Protein AF-A0A950PQ46-F1 (afdb_monomer_lite)

pLDDT: mean 91.76, std 6.46, range [46.28, 98.38]

Structure (mmCIF, N/CA/C/O backbone):
data_AF-A0A950PQ46-F1
#
_entry.id   AF-A0A950PQ46-F1
#
loop_
_atom_site.group_PDB
_atom_site.id
_atom_site.type_symbol
_atom_site.label_atom_id
_atom_site.label_alt_id
_atom_site.label_comp_id
_atom_site.label_asym_id
_atom_site.label_entity_id
_atom_site.label_seq_id
_atom_site.pdbx_PDB_ins_code
_atom_site.Cartn_x
_atom_site.Cartn_y
_atom_site.Cartn_z
_atom_site.occupancy
_atom_site.B_iso_or_equiv
_atom_site.auth_seq_id
_atom_site.auth_comp_id
_atom_site.auth_asym_id
_atom_site.auth_atom_id
_atom_site.pdbx_PDB_model_num
ATOM 1 N N . LEU A 1 1 ? 12.730 -10.344 -23.343 1.00 85.50 1 LEU A N 1
ATOM 2 C CA . LEU A 1 1 ? 13.577 -9.189 -23.736 1.00 85.50 1 LEU A CA 1
ATOM 3 C C . LEU A 1 1 ? 14.832 -9.079 -22.869 1.00 85.50 1 LEU A C 1
ATOM 5 O O . LEU A 1 1 ? 15.918 -9.037 -23.428 1.00 85.50 1 LEU A O 1
ATOM 9 N N . TYR A 1 2 ? 14.698 -9.087 -21.535 1.00 86.69 2 TYR A N 1
ATOM 10 C CA . TYR A 1 2 ? 15.830 -9.065 -20.592 1.00 86.69 2 TYR A CA 1
ATOM 11 C C . TYR A 1 2 ? 16.952 -10.062 -20.937 1.00 86.69 2 TYR A C 1
ATOM 13 O O . TYR A 1 2 ? 18.108 -9.666 -21.058 1.00 86.69 2 TYR A O 1
ATOM 21 N N . GLU A 1 3 ? 16.610 -11.335 -21.155 1.00 86.56 3 GLU A N 1
ATOM 22 C CA . GLU A 1 3 ? 17.591 -12.376 -21.494 1.00 86.56 3 GLU A CA 1
ATOM 23 C C . GLU A 1 3 ? 18.281 -12.119 -22.836 1.00 86.56 3 GLU A C 1
ATOM 25 O O . GLU A 1 3 ? 19.502 -12.202 -22.915 1.00 86.56 3 GLU A O 1
ATOM 30 N N . ALA A 1 4 ? 17.517 -11.733 -23.862 1.00 87.31 4 ALA A N 1
ATOM 31 C CA . ALA A 1 4 ? 18.037 -11.474 -25.202 1.00 87.31 4 ALA A CA 1
ATOM 32 C C . ALA A 1 4 ? 19.026 -10.297 -25.226 1.00 87.31 4 ALA A C 1
ATOM 34 O O . ALA A 1 4 ? 20.142 -10.437 -25.718 1.00 87.31 4 ALA A O 1
ATOM 35 N N . VAL A 1 5 ? 18.685 -9.169 -24.588 1.00 86.56 5 VAL A N 1
ATOM 36 C CA . VAL A 1 5 ? 19.627 -8.046 -24.406 1.00 86.56 5 VAL A CA 1
ATOM 37 C C . VAL A 1 5 ? 20.835 -8.488 -23.583 1.00 86.56 5 VAL A C 1
ATOM 39 O O . VAL A 1 5 ? 21.971 -8.134 -23.888 1.00 86.56 5 VAL A O 1
ATOM 42 N N . GLY A 1 6 ? 20.602 -9.311 -22.561 1.00 84.81 6 GLY A N 1
ATOM 43 C CA . GLY A 1 6 ? 21.651 -9.869 -21.724 1.00 84.81 6 GLY A CA 1
ATOM 44 C C . GLY A 1 6 ? 22.645 -10.769 -22.460 1.00 84.81 6 GLY A C 1
ATOM 45 O O . GLY A 1 6 ? 23.801 -10.828 -22.048 1.00 84.81 6 GLY A O 1
ATOM 46 N N . GLN A 1 7 ? 22.207 -11.440 -23.524 1.00 87.25 7 GLN A N 1
ATOM 47 C CA . GLN A 1 7 ? 23.013 -12.326 -24.367 1.00 87.25 7 GLN A CA 1
ATOM 48 C C . GLN A 1 7 ? 23.482 -11.646 -25.664 1.00 87.25 7 GLN A C 1
ATOM 50 O O . GLN A 1 7 ? 24.287 -12.219 -26.392 1.00 87.25 7 GLN A O 1
ATOM 55 N N . GLY A 1 8 ? 23.011 -10.428 -25.956 1.00 84.62 8 GLY A N 1
ATOM 56 C CA . GLY A 1 8 ? 23.275 -9.742 -27.221 1.00 84.62 8 GLY A CA 1
ATOM 57 C C . GLY A 1 8 ? 22.645 -10.453 -28.420 1.00 84.62 8 GLY A C 1
ATOM 58 O O . GLY A 1 8 ? 23.270 -10.534 -29.472 1.00 84.62 8 GLY A O 1
ATOM 59 N N . THR A 1 9 ? 21.446 -11.012 -28.256 1.00 89.25 9 THR A N 1
ATOM 60 C CA . THR A 1 9 ? 20.717 -11.739 -29.302 1.00 89.25 9 THR A CA 1
ATOM 61 C C . THR A 1 9 ? 19.488 -10.960 -29.765 1.00 89.25 9 THR A C 1
ATOM 63 O O . THR A 1 9 ? 18.903 -10.173 -29.019 1.00 89.25 9 THR A O 1
ATOM 66 N N . THR A 1 10 ? 19.097 -11.165 -31.024 1.00 89.12 10 THR A N 1
ATOM 67 C CA . THR A 1 10 ? 17.862 -10.597 -31.579 1.00 89.12 10 THR A CA 1
ATOM 68 C C . THR A 1 10 ? 16.649 -11.265 -30.932 1.00 89.12 10 THR A C 1
ATOM 70 O O . THR A 1 10 ? 16.635 -12.482 -30.747 1.00 89.12 10 THR A O 1
ATOM 73 N N . ALA A 1 11 ? 15.615 -10.484 -30.625 1.00 90.19 11 ALA A N 1
ATOM 74 C CA . ALA A 1 11 ? 14.347 -10.978 -30.098 1.00 90.19 11 ALA A CA 1
ATOM 75 C C . ALA A 1 11 ? 13.165 -10.487 -30.938 1.00 90.19 11 ALA A C 1
ATOM 77 O O . ALA A 1 11 ? 13.143 -9.340 -31.375 1.00 90.19 11 ALA A O 1
ATOM 78 N N . GLN A 1 12 ? 12.166 -11.347 -31.128 1.00 89.88 12 GLN A N 1
ATOM 79 C CA . GLN A 1 12 ? 10.930 -11.023 -31.838 1.00 89.88 12 GLN A CA 1
ATOM 80 C C . GLN A 1 12 ? 9.766 -10.959 -30.844 1.00 89.88 12 GLN A C 1
ATOM 82 O O . GLN A 1 12 ? 9.540 -11.917 -30.105 1.00 89.88 12 GLN A O 1
ATOM 87 N N . PHE A 1 13 ? 9.017 -9.856 -30.845 1.00 84.81 13 PHE A N 1
ATOM 88 C CA . PHE A 1 13 ? 7.784 -9.685 -30.071 1.00 84.81 13 PHE A CA 1
ATOM 89 C C . PHE A 1 13 ? 6.675 -9.241 -31.012 1.00 84.81 13 PHE A C 1
ATOM 91 O O . PHE A 1 13 ? 6.679 -8.103 -31.472 1.00 84.81 13 PHE A O 1
ATOM 98 N N . GLU A 1 14 ? 5.744 -10.144 -31.320 1.00 87.38 14 GLU A N 1
ATOM 99 C CA . GLU A 1 14 ? 4.711 -9.909 -32.336 1.00 87.38 14 GLU A CA 1
ATOM 100 C C . GLU A 1 14 ? 5.341 -9.376 -33.641 1.00 87.38 14 GLU A C 1
ATOM 102 O O . GLU A 1 14 ? 6.175 -10.049 -34.254 1.00 87.38 14 GLU A O 1
ATOM 107 N N . ASN A 1 15 ? 5.007 -8.144 -34.030 1.00 85.50 15 ASN A N 1
ATOM 108 C CA . ASN A 1 15 ? 5.504 -7.488 -35.239 1.00 85.50 15 ASN A CA 1
ATOM 109 C C . ASN A 1 15 ? 6.734 -6.594 -34.992 1.00 85.50 15 ASN A C 1
ATOM 111 O O . ASN A 1 15 ? 7.146 -5.864 -35.890 1.00 85.50 15 ASN A O 1
ATOM 115 N N . VAL A 1 16 ? 7.318 -6.626 -33.791 1.00 83.38 16 VAL A N 1
ATOM 116 C CA . VAL A 1 16 ? 8.483 -5.821 -33.406 1.00 83.38 16 VAL A CA 1
ATOM 117 C C . VAL A 1 16 ? 9.719 -6.710 -33.285 1.00 83.38 16 VAL A C 1
ATOM 119 O O . VAL A 1 16 ? 9.798 -7.587 -32.423 1.00 83.38 16 VAL A O 1
ATOM 122 N N . THR A 1 17 ? 10.715 -6.451 -34.131 1.00 87.81 17 THR A N 1
ATOM 123 C CA . THR A 1 17 ? 12.048 -7.052 -34.020 1.00 87.81 17 THR A CA 1
ATOM 124 C C . THR A 1 17 ? 12.942 -6.146 -33.185 1.00 87.81 17 THR A C 1
ATOM 126 O O . THR A 1 17 ? 13.201 -5.004 -33.558 1.00 87.81 17 THR A O 1
ATOM 129 N N . VAL A 1 18 ? 13.444 -6.657 -32.064 1.00 86.31 18 VAL A N 1
ATOM 130 C CA . VAL A 1 18 ? 14.468 -5.989 -31.257 1.00 86.31 18 VAL A CA 1
ATOM 131 C C . VAL A 1 18 ? 15.834 -6.553 -31.649 1.00 86.31 18 VAL A C 1
ATOM 133 O O . VAL A 1 18 ? 16.079 -7.742 -31.428 1.00 86.31 18 VAL A O 1
ATOM 136 N N . PRO A 1 19 ? 16.727 -5.748 -32.244 1.00 86.75 19 PRO A N 1
ATOM 137 C CA . PRO A 1 19 ? 17.975 -6.251 -32.797 1.00 86.75 19 PRO A CA 1
ATOM 138 C C . PRO A 1 19 ? 19.029 -6.540 -31.715 1.00 86.75 19 PRO A C 1
ATOM 140 O O . PRO A 1 19 ? 19.064 -5.903 -30.663 1.00 86.75 19 PRO A O 1
ATOM 143 N N . ALA A 1 20 ? 19.941 -7.473 -32.006 1.00 84.25 20 ALA A N 1
ATOM 144 C CA . ALA A 1 20 ? 21.082 -7.827 -31.150 1.00 84.25 20 ALA A CA 1
ATOM 145 C C . ALA A 1 20 ? 22.009 -6.638 -30.809 1.00 84.25 20 ALA A C 1
ATOM 147 O O . ALA A 1 20 ? 22.636 -6.609 -29.748 1.00 84.25 20 ALA A O 1
ATOM 148 N N . ASN A 1 21 ? 22.094 -5.654 -31.706 1.00 84.12 21 ASN A N 1
ATOM 149 C CA . ASN A 1 21 ? 22.887 -4.431 -31.580 1.00 84.12 21 ASN A CA 1
ATOM 150 C C . ASN A 1 21 ? 22.035 -3.222 -31.159 1.00 84.12 21 ASN A C 1
ATOM 152 O O . ASN A 1 21 ? 22.287 -2.108 -31.606 1.00 84.12 21 ASN A O 1
ATOM 156 N N . LEU A 1 22 ? 21.034 -3.438 -30.296 1.00 83.25 22 LEU A N 1
ATOM 157 C CA . LEU A 1 22 ? 20.191 -2.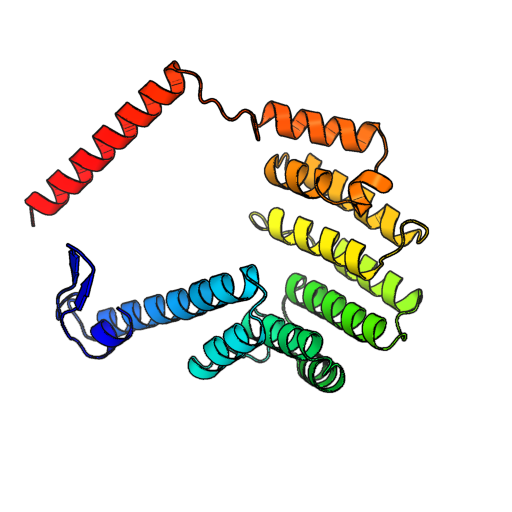374 -29.735 1.00 83.25 22 LEU A CA 1
ATOM 158 C C . LEU A 1 22 ? 21.002 -1.221 -29.114 1.00 83.25 22 LEU A C 1
ATOM 160 O O . LEU A 1 22 ? 20.529 -0.090 -29.074 1.00 83.25 22 LEU A O 1
ATOM 164 N N . THR A 1 23 ? 22.205 -1.507 -28.614 1.00 86.12 23 THR A N 1
ATOM 165 C CA . THR A 1 23 ? 23.079 -0.537 -27.951 1.00 86.12 23 THR A CA 1
ATOM 166 C C . THR A 1 23 ? 24.402 -0.368 -28.693 1.00 86.12 23 THR A C 1
ATOM 168 O O . THR A 1 23 ? 24.926 -1.329 -29.263 1.00 86.12 23 THR A O 1
ATOM 171 N N . ALA A 1 24 ? 24.955 0.850 -28.665 1.00 84.56 24 ALA A N 1
ATOM 172 C CA . ALA A 1 24 ? 26.208 1.181 -29.344 1.00 84.56 24 ALA A CA 1
ATOM 173 C C . ALA A 1 24 ? 27.431 0.597 -28.622 1.00 84.56 24 ALA A C 1
ATOM 175 O O . ALA A 1 24 ? 28.374 0.144 -29.271 1.00 84.56 24 ALA A O 1
ATOM 176 N N . THR A 1 25 ? 27.401 0.574 -27.287 1.00 88.25 25 THR A N 1
ATOM 177 C CA . THR A 1 25 ? 28.499 0.068 -26.453 1.00 88.25 25 THR A CA 1
ATOM 178 C C . THR A 1 25 ? 28.062 -1.069 -25.524 1.00 88.25 25 THR A C 1
ATOM 180 O O . THR A 1 25 ? 26.879 -1.427 -25.424 1.00 88.25 25 THR A O 1
ATOM 183 N N . VAL A 1 26 ? 29.046 -1.682 -24.860 1.00 85.56 26 VAL A N 1
ATOM 184 C CA . VAL A 1 26 ? 28.824 -2.714 -23.836 1.00 85.56 26 VAL A CA 1
ATOM 185 C C . VAL A 1 26 ? 28.296 -2.073 -22.552 1.00 85.56 26 VAL A C 1
ATOM 187 O O . VAL A 1 26 ? 27.423 -2.639 -21.897 1.00 85.56 26 VAL A O 1
ATOM 190 N N . GLU A 1 27 ? 28.762 -0.871 -22.229 1.00 88.75 27 GLU A N 1
ATOM 191 C CA . GLU A 1 27 ? 28.309 -0.050 -21.110 1.00 88.75 27 GLU A CA 1
ATOM 192 C C . GLU A 1 27 ? 26.820 0.287 -21.253 1.00 88.75 27 GLU A C 1
ATOM 194 O O . GLU A 1 27 ? 26.037 0.001 -20.345 1.00 88.75 27 GLU A O 1
ATOM 199 N N . ASP A 1 28 ? 26.407 0.753 -22.434 1.00 89.00 28 ASP A N 1
ATOM 200 C CA . ASP A 1 28 ? 24.997 1.004 -22.753 1.00 89.00 28 ASP A CA 1
ATOM 201 C C . ASP A 1 28 ? 24.162 -0.277 -22.600 1.00 89.00 28 ASP A C 1
ATOM 203 O O . ASP A 1 28 ? 23.046 -0.264 -22.078 1.00 89.00 28 ASP A O 1
ATOM 207 N N . ARG A 1 29 ? 24.707 -1.431 -23.016 1.00 87.62 29 ARG A N 1
ATOM 208 C CA . ARG A 1 29 ? 24.033 -2.728 -22.854 1.00 87.62 29 ARG A CA 1
ATOM 209 C C . ARG A 1 29 ? 23.841 -3.078 -21.385 1.00 87.62 29 ARG A C 1
ATOM 211 O O . ARG A 1 29 ? 22.786 -3.595 -21.016 1.00 87.62 29 ARG A O 1
ATOM 218 N N . HIS A 1 30 ? 24.843 -2.824 -20.548 1.00 87.62 30 HIS A N 1
ATOM 219 C CA . HIS A 1 30 ? 24.745 -3.035 -19.108 1.00 87.62 30 HIS A CA 1
ATOM 220 C C . HIS A 1 30 ? 23.701 -2.119 -18.471 1.00 87.62 30 HIS A C 1
ATOM 222 O O . HIS A 1 30 ? 22.940 -2.583 -17.616 1.00 87.62 30 HIS A O 1
ATOM 228 N N . GLU A 1 31 ? 23.613 -0.863 -18.903 1.00 90.50 31 GLU A N 1
ATOM 229 C CA . GLU A 1 31 ? 22.594 0.074 -18.434 1.00 90.50 31 GLU A CA 1
ATOM 230 C C . GLU A 1 31 ? 21.185 -0.389 -18.827 1.00 90.50 31 GLU A C 1
ATOM 232 O O . GLU A 1 31 ? 20.332 -0.571 -17.953 1.00 90.50 31 GLU A O 1
ATOM 237 N N . VAL A 1 32 ? 20.962 -0.707 -20.108 1.00 89.75 32 VAL A N 1
ATOM 238 C CA . VAL A 1 32 ? 19.673 -1.223 -20.600 1.00 89.75 32 VAL A CA 1
ATOM 239 C C . VAL A 1 32 ? 19.302 -2.528 -19.901 1.00 89.75 32 VAL A C 1
ATOM 241 O O . VAL A 1 32 ? 18.159 -2.703 -19.478 1.00 89.75 32 VAL A O 1
ATOM 244 N N . ARG A 1 33 ? 20.257 -3.447 -19.712 1.00 90.12 33 ARG A N 1
ATOM 245 C CA . ARG A 1 33 ? 20.026 -4.694 -18.972 1.00 90.12 33 ARG A CA 1
ATOM 246 C C . ARG A 1 33 ? 19.630 -4.418 -17.522 1.00 90.12 33 ARG A C 1
ATOM 248 O O . ARG A 1 33 ? 18.732 -5.082 -17.007 1.00 90.12 33 ARG A O 1
ATOM 255 N N . THR A 1 34 ? 20.288 -3.469 -16.861 1.00 88.75 34 THR A N 1
ATOM 256 C CA . THR A 1 34 ? 19.985 -3.090 -15.473 1.00 88.75 34 THR A CA 1
ATOM 257 C C . THR A 1 34 ? 18.593 -2.481 -15.366 1.00 88.75 34 THR A C 1
ATOM 259 O O . THR A 1 34 ? 17.836 -2.827 -14.459 1.00 88.75 34 THR A O 1
ATOM 262 N N . TRP A 1 35 ? 18.224 -1.620 -16.311 1.00 91.00 35 TRP A N 1
ATOM 263 C CA . TRP A 1 35 ? 16.884 -1.055 -16.395 1.00 91.00 35 TRP A CA 1
ATOM 264 C C . TRP A 1 35 ? 15.823 -2.141 -16.634 1.00 91.00 35 TRP A C 1
ATOM 266 O O . TRP A 1 35 ? 14.877 -2.243 -15.855 1.00 91.00 35 TRP A O 1
ATOM 276 N N . LEU A 1 36 ? 16.024 -3.024 -17.621 1.00 90.31 36 LEU A N 1
ATOM 277 C CA . LEU A 1 36 ? 15.120 -4.147 -17.907 1.00 90.31 36 LEU A CA 1
ATOM 278 C C . LEU A 1 36 ? 14.966 -5.091 -16.713 1.00 90.31 36 LEU A C 1
ATOM 280 O O . LEU A 1 36 ? 13.874 -5.597 -16.476 1.00 90.31 36 LEU A O 1
ATOM 284 N N . TRP A 1 37 ? 16.039 -5.324 -15.954 1.00 90.12 37 TRP A N 1
ATOM 285 C CA . TRP A 1 37 ? 15.977 -6.112 -14.725 1.00 90.12 37 TRP A CA 1
ATOM 286 C C . TRP A 1 37 ? 15.074 -5.457 -13.674 1.00 90.12 37 TRP A C 1
ATOM 288 O O . TRP A 1 37 ? 14.247 -6.144 -13.082 1.00 90.12 37 TRP A O 1
ATOM 298 N N . ARG A 1 38 ? 15.176 -4.133 -13.474 1.00 88.44 38 ARG A N 1
ATOM 299 C CA . ARG A 1 38 ? 14.301 -3.399 -12.540 1.00 88.44 38 ARG A CA 1
ATOM 300 C C . ARG A 1 38 ? 12.837 -3.466 -12.969 1.00 88.44 38 ARG A C 1
ATOM 302 O O . ARG A 1 38 ? 11.985 -3.712 -12.123 1.00 88.44 38 ARG A O 1
ATOM 309 N N . VAL A 1 39 ? 12.563 -3.294 -14.264 1.00 89.19 39 VAL A N 1
ATOM 310 C CA . VAL A 1 39 ? 11.208 -3.403 -14.832 1.00 89.19 39 VAL A CA 1
ATOM 311 C C . VAL A 1 39 ? 10.654 -4.813 -14.636 1.00 89.19 39 VAL A C 1
ATOM 313 O O . VAL A 1 39 ? 9.578 -4.975 -14.076 1.00 89.19 39 VAL A O 1
ATOM 316 N N . LEU A 1 40 ? 11.417 -5.846 -15.010 1.00 88.44 40 LEU A N 1
ATOM 317 C CA . LEU A 1 40 ? 11.020 -7.247 -14.843 1.00 88.44 40 LEU A CA 1
ATOM 318 C C . LEU A 1 40 ? 10.722 -7.589 -13.377 1.00 88.44 40 LEU A C 1
ATOM 320 O O . LEU A 1 40 ? 9.742 -8.276 -13.080 1.00 88.44 40 LEU A O 1
ATOM 324 N N . LEU A 1 41 ? 11.565 -7.113 -12.459 1.00 89.56 41 LEU A N 1
ATOM 325 C CA . LEU A 1 41 ? 11.378 -7.323 -11.031 1.00 89.56 41 LEU A CA 1
ATOM 326 C C . LEU A 1 41 ? 10.094 -6.640 -10.541 1.00 89.56 41 LEU A C 1
ATOM 328 O O . LEU A 1 41 ? 9.261 -7.307 -9.931 1.00 89.56 41 LEU A O 1
ATOM 332 N N . ALA A 1 42 ? 9.914 -5.351 -10.833 1.00 87.88 42 ALA A N 1
ATOM 333 C CA . ALA A 1 42 ? 8.775 -4.568 -10.359 1.00 87.88 42 ALA A CA 1
ATOM 334 C C . ALA A 1 42 ? 7.442 -5.038 -10.968 1.00 87.88 42 ALA A C 1
ATOM 336 O O . ALA A 1 42 ? 6.502 -5.346 -10.233 1.00 87.88 42 ALA A O 1
ATOM 337 N N . ASP A 1 43 ? 7.365 -5.164 -12.293 1.00 89.38 43 ASP A N 1
ATOM 338 C CA . ASP A 1 43 ? 6.117 -5.487 -12.994 1.00 89.38 43 ASP A CA 1
ATOM 339 C C . ASP A 1 43 ? 5.700 -6.942 -12.779 1.00 89.38 43 ASP A C 1
ATOM 341 O O . ASP A 1 43 ? 4.517 -7.225 -12.564 1.00 89.38 43 ASP A O 1
ATOM 345 N N . GLY A 1 44 ? 6.666 -7.870 -12.773 1.00 88.81 44 GLY A N 1
ATOM 346 C CA . GLY A 1 44 ? 6.405 -9.275 -12.459 1.00 88.81 44 GLY A CA 1
ATOM 347 C C . GLY A 1 44 ? 5.867 -9.434 -11.038 1.00 88.81 44 GLY A C 1
ATOM 348 O O . GLY A 1 44 ? 4.837 -10.078 -10.834 1.00 88.81 44 GLY A O 1
ATOM 349 N N . THR A 1 45 ? 6.490 -8.753 -10.070 1.00 92.62 45 THR A N 1
ATOM 350 C CA . THR A 1 45 ? 6.011 -8.723 -8.682 1.00 92.62 45 THR A CA 1
ATOM 351 C C . THR A 1 45 ? 4.597 -8.156 -8.603 1.00 92.62 45 THR A C 1
ATOM 353 O O . THR A 1 45 ? 3.710 -8.811 -8.065 1.00 92.62 45 THR A O 1
ATOM 356 N N . ARG A 1 46 ? 4.351 -6.976 -9.185 1.00 91.62 46 ARG A N 1
ATOM 357 C CA . ARG A 1 46 ? 3.043 -6.306 -9.149 1.00 91.62 46 ARG A CA 1
ATOM 358 C C . ARG A 1 46 ? 1.934 -7.147 -9.784 1.00 91.62 46 ARG A C 1
ATOM 360 O O . ARG A 1 46 ? 0.821 -7.201 -9.264 1.00 91.62 46 ARG A O 1
ATOM 367 N N . THR A 1 47 ? 2.222 -7.822 -10.891 1.00 93.88 47 THR A N 1
ATOM 368 C CA . THR A 1 47 ? 1.243 -8.679 -11.580 1.00 93.88 47 THR A CA 1
ATOM 369 C C . THR A 1 47 ? 0.835 -9.866 -10.704 1.00 93.88 47 THR A C 1
ATOM 371 O O . THR A 1 47 ? -0.345 -10.204 -10.598 1.00 93.88 47 THR A O 1
ATOM 374 N N . LEU A 1 48 ? 1.801 -10.479 -10.020 1.00 94.81 48 LEU A N 1
ATOM 375 C CA . LEU A 1 48 ? 1.546 -11.616 -9.138 1.00 94.81 48 LEU A CA 1
ATOM 376 C C . LEU A 1 48 ? 0.835 -11.185 -7.846 1.00 94.81 48 LEU A C 1
ATOM 378 O O . LEU A 1 48 ? -0.136 -11.821 -7.440 1.00 94.81 48 LEU A O 1
ATOM 382 N N . THR A 1 49 ? 1.241 -10.075 -7.226 1.00 94.44 49 THR A N 1
ATOM 383 C CA . THR A 1 49 ? 0.635 -9.610 -5.966 1.00 94.44 49 THR A CA 1
ATOM 384 C C . THR A 1 49 ? -0.785 -9.081 -6.145 1.00 94.44 49 THR A C 1
ATOM 386 O O . THR A 1 49 ? -1.642 -9.357 -5.310 1.00 94.44 49 THR A O 1
ATOM 389 N N . THR A 1 50 ? -1.091 -8.406 -7.258 1.00 92.25 50 THR A N 1
ATOM 390 C CA . THR A 1 50 ? -2.460 -7.924 -7.544 1.00 92.25 50 THR A CA 1
ATOM 391 C C . THR A 1 50 ? -3.468 -9.055 -7.766 1.00 92.25 50 THR A C 1
ATOM 393 O O . THR A 1 50 ? -4.665 -8.845 -7.592 1.00 92.25 50 THR A O 1
ATOM 396 N N . THR A 1 51 ? -2.998 -10.260 -8.097 1.00 93.56 51 THR A N 1
ATOM 397 C CA . THR A 1 51 ? -3.823 -11.473 -8.233 1.00 93.56 51 THR A CA 1
ATOM 398 C C . THR A 1 51 ? -3.759 -12.384 -7.000 1.00 93.56 51 THR A C 1
ATOM 400 O O . THR A 1 51 ? -4.267 -13.502 -7.034 1.00 93.56 51 THR A O 1
ATOM 403 N N . GLY A 1 52 ? -3.143 -11.926 -5.903 1.00 92.12 52 GLY A N 1
ATOM 404 C CA . GLY A 1 52 ? -3.028 -12.674 -4.646 1.00 92.12 52 GLY A CA 1
ATOM 405 C C . GLY A 1 52 ? -2.009 -13.821 -4.664 1.00 92.12 52 GLY A C 1
ATOM 406 O O . GLY A 1 52 ? -1.934 -14.589 -3.707 1.00 92.12 52 GLY A O 1
ATOM 407 N N . ARG A 1 53 ? -1.195 -13.949 -5.720 1.00 95.69 53 ARG A N 1
ATOM 408 C CA . ARG A 1 53 ? -0.206 -15.028 -5.902 1.00 95.69 53 ARG A CA 1
ATOM 409 C C . ARG A 1 53 ? 1.104 -14.715 -5.169 1.00 95.69 53 ARG A C 1
ATOM 411 O O . ARG A 1 53 ? 2.173 -14.637 -5.772 1.00 95.69 53 ARG A O 1
ATOM 418 N N . TRP A 1 54 ? 1.027 -14.517 -3.852 1.00 96.62 54 TRP A N 1
ATOM 419 C CA . TRP A 1 54 ? 2.138 -14.021 -3.024 1.00 96.62 54 TRP A CA 1
ATOM 420 C C . TRP A 1 54 ? 3.369 -14.932 -3.005 1.00 96.62 54 TRP A C 1
ATOM 422 O O . TRP A 1 54 ? 4.489 -14.440 -3.114 1.00 96.62 54 TRP A O 1
ATOM 432 N N . ASN A 1 55 ? 3.185 -16.252 -2.935 1.00 96.00 55 ASN A N 1
ATOM 433 C CA . ASN A 1 55 ? 4.306 -17.201 -2.968 1.00 96.00 55 ASN A CA 1
ATOM 434 C C . ASN A 1 55 ? 5.044 -17.183 -4.310 1.00 96.00 55 ASN A C 1
ATOM 436 O O . ASN A 1 5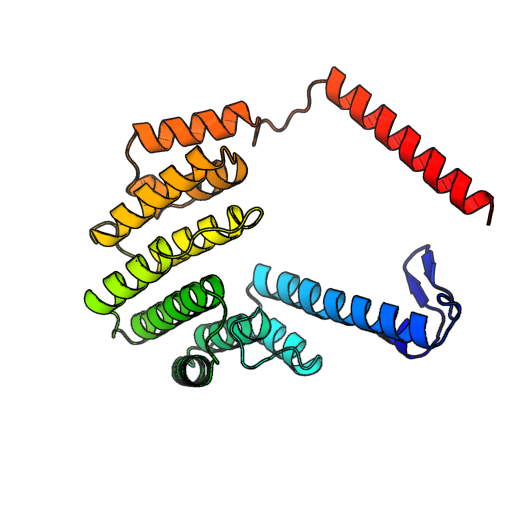5 ? 6.268 -17.275 -4.357 1.00 96.00 55 ASN A O 1
ATOM 440 N N . GLU A 1 56 ? 4.308 -17.025 -5.408 1.00 96.44 56 GLU A N 1
ATOM 441 C CA . GLU A 1 56 ? 4.903 -16.930 -6.740 1.00 96.44 56 GLU A CA 1
ATOM 442 C C . GLU A 1 56 ? 5.605 -15.586 -6.930 1.00 96.44 56 GLU A C 1
ATOM 444 O O . GLU A 1 56 ? 6.684 -15.536 -7.516 1.00 96.44 56 GLU A O 1
ATOM 449 N N . ALA A 1 57 ? 5.045 -14.507 -6.370 1.00 96.56 57 ALA A N 1
ATOM 450 C CA . ALA A 1 57 ? 5.719 -13.215 -6.307 1.00 96.56 57 ALA A CA 1
ATOM 451 C C . ALA A 1 57 ? 7.040 -13.314 -5.531 1.00 96.56 57 ALA A C 1
ATOM 453 O O . ALA A 1 57 ? 8.060 -12.809 -5.995 1.00 96.56 57 ALA A O 1
ATOM 454 N N . LEU A 1 58 ? 7.052 -14.010 -4.389 1.00 96.50 58 LEU A N 1
ATOM 455 C CA . LEU A 1 58 ? 8.272 -14.235 -3.617 1.00 96.50 58 LEU A CA 1
ATOM 456 C C . LEU A 1 58 ? 9.306 -15.033 -4.423 1.00 96.50 58 LEU A C 1
ATOM 458 O O . LEU A 1 58 ? 10.444 -14.586 -4.542 1.00 96.50 58 LEU A O 1
ATOM 462 N N . ALA A 1 59 ? 8.909 -16.147 -5.043 1.00 95.69 59 ALA A N 1
ATOM 463 C CA . ALA A 1 59 ? 9.804 -16.951 -5.877 1.00 95.69 59 ALA A CA 1
ATOM 464 C C . ALA A 1 59 ? 10.385 -16.145 -7.057 1.00 95.69 59 ALA A C 1
ATOM 466 O O . ALA A 1 59 ? 11.576 -16.257 -7.368 1.00 95.69 59 ALA A O 1
ATOM 467 N N . HIS A 1 60 ? 9.573 -15.287 -7.689 1.00 93.69 60 HIS A N 1
ATOM 468 C CA . HIS A 1 60 ? 10.019 -14.361 -8.737 1.00 93.69 60 HIS A CA 1
ATOM 469 C C . HIS A 1 60 ? 11.079 -13.387 -8.217 1.00 93.69 60 HIS A C 1
ATOM 471 O O . HIS A 1 60 ? 12.134 -13.231 -8.834 1.00 93.69 60 HIS A O 1
ATOM 477 N N . ILE A 1 61 ? 10.843 -12.763 -7.062 1.00 93.94 61 ILE A N 1
ATOM 478 C CA . ILE A 1 61 ? 11.781 -11.816 -6.449 1.00 93.94 61 ILE A CA 1
ATOM 479 C C . ILE A 1 61 ? 13.077 -12.518 -6.033 1.00 93.94 61 ILE A C 1
ATOM 481 O O . ILE A 1 61 ? 14.160 -11.994 -6.294 1.00 93.94 61 ILE A O 1
ATOM 485 N N . GLU A 1 62 ? 13.000 -13.700 -5.420 1.00 94.38 62 GLU A N 1
ATOM 486 C CA . GLU A 1 62 ? 14.165 -14.482 -4.989 1.00 94.38 62 GLU A CA 1
ATOM 487 C C . GLU A 1 62 ? 15.035 -14.907 -6.177 1.00 94.38 62 GLU A C 1
ATOM 489 O O . GLU A 1 62 ? 16.252 -14.702 -6.146 1.00 94.38 62 GLU A O 1
ATOM 494 N N . THR A 1 63 ? 14.415 -15.387 -7.262 1.00 92.75 63 THR A N 1
ATOM 495 C CA . THR A 1 63 ? 15.103 -15.737 -8.522 1.00 92.75 63 THR A CA 1
ATOM 496 C C . THR A 1 63 ? 15.932 -14.567 -9.051 1.00 92.75 63 THR A C 1
ATOM 498 O O . THR A 1 63 ? 17.051 -14.740 -9.536 1.00 92.75 63 THR A O 1
ATOM 501 N N . HIS A 1 64 ? 15.412 -13.351 -8.895 1.00 88.81 64 HIS A N 1
ATOM 502 C CA . HIS A 1 64 ? 16.054 -12.125 -9.346 1.00 88.81 64 HIS A CA 1
ATOM 503 C C . HIS A 1 64 ? 16.860 -11.413 -8.249 1.00 88.81 64 HIS A C 1
ATOM 505 O O . HIS A 1 64 ? 17.340 -10.309 -8.494 1.00 88.81 64 HIS A O 1
ATOM 511 N N . ARG A 1 65 ? 17.055 -12.028 -7.070 1.00 88.75 65 ARG A N 1
ATOM 512 C CA . ARG A 1 65 ? 17.775 -11.468 -5.906 1.00 88.75 65 ARG A CA 1
ATOM 513 C C . ARG A 1 65 ? 17.226 -10.114 -5.428 1.00 88.75 65 ARG A C 1
ATOM 515 O O . ARG A 1 65 ? 17.981 -9.248 -4.993 1.00 88.75 65 ARG A O 1
ATOM 522 N N . GLY A 1 66 ? 15.911 -9.931 -5.506 1.00 89.50 66 GLY A N 1
ATOM 523 C CA . GLY A 1 66 ? 15.220 -8.691 -5.142 1.00 89.50 66 GLY A CA 1
ATOM 524 C C . GLY A 1 66 ? 14.867 -8.545 -3.655 1.00 89.50 66 GLY A C 1
ATOM 525 O O . GLY A 1 66 ? 14.302 -7.522 -3.271 1.00 89.50 66 GLY A O 1
ATOM 526 N N . VAL A 1 67 ? 15.181 -9.529 -2.800 1.00 92.44 67 VAL A N 1
ATOM 527 C CA . VAL A 1 67 ? 14.943 -9.434 -1.348 1.00 92.44 67 VAL A CA 1
ATOM 528 C C . VAL A 1 67 ? 16.140 -8.767 -0.665 1.00 92.44 67 VAL A C 1
ATOM 530 O O . VAL A 1 67 ? 17.193 -9.374 -0.474 1.00 92.44 67 VAL A O 1
ATOM 533 N N . GLY A 1 68 ? 15.979 -7.495 -0.297 1.00 92.25 68 GLY A N 1
ATOM 534 C CA . GLY A 1 68 ? 16.981 -6.717 0.435 1.00 92.25 68 GLY A CA 1
ATOM 535 C C . GLY A 1 68 ? 16.833 -6.777 1.963 1.00 92.25 68 GLY A C 1
ATOM 536 O O . GLY A 1 68 ? 15.992 -7.491 2.508 1.00 92.25 68 GLY A O 1
ATOM 537 N N . LYS A 1 69 ? 17.649 -5.978 2.669 1.00 95.00 69 LYS A N 1
ATOM 538 C CA . LYS A 1 69 ? 17.564 -5.793 4.136 1.00 95.00 69 LYS A CA 1
ATOM 539 C C . LYS A 1 69 ? 16.603 -4.681 4.578 1.00 95.00 69 LYS A C 1
ATOM 541 O O . LYS A 1 69 ? 16.204 -4.656 5.734 1.00 95.00 69 LYS A O 1
ATOM 546 N N . ARG A 1 70 ? 16.256 -3.763 3.674 1.00 96.69 70 ARG A N 1
ATOM 547 C CA . ARG A 1 70 ? 15.338 -2.634 3.907 1.00 96.69 70 ARG A CA 1
ATOM 548 C C . ARG A 1 70 ? 13.892 -3.001 3.570 1.00 96.69 70 ARG A C 1
ATOM 550 O O . ARG A 1 70 ? 13.685 -3.939 2.799 1.00 96.69 70 ARG A O 1
ATOM 557 N N . MET A 1 71 ? 12.913 -2.248 4.081 1.00 96.50 71 MET A N 1
ATOM 558 C CA . MET A 1 71 ? 11.477 -2.503 3.861 1.00 96.50 71 MET A CA 1
ATOM 559 C C . MET A 1 71 ? 10.982 -2.022 2.483 1.00 96.50 71 MET A C 1
ATOM 561 O O . MET A 1 71 ? 10.026 -1.261 2.353 1.00 96.50 71 MET A O 1
ATOM 565 N N . LEU A 1 72 ? 11.642 -2.490 1.427 1.00 93.19 72 LEU A N 1
ATOM 566 C CA . LEU A 1 72 ? 11.204 -2.304 0.042 1.00 93.19 72 LEU A CA 1
ATOM 567 C C . LEU A 1 72 ? 10.298 -3.468 -0.393 1.00 93.19 72 LEU A C 1
ATOM 569 O O . LEU A 1 72 ? 10.130 -4.441 0.347 1.00 93.19 72 LEU A O 1
ATOM 573 N N . ASP A 1 73 ? 9.773 -3.398 -1.615 1.00 92.00 73 ASP A N 1
ATOM 574 C CA . ASP A 1 73 ? 8.802 -4.346 -2.181 1.00 92.00 73 ASP A CA 1
ATOM 575 C C . ASP A 1 73 ? 9.164 -5.815 -1.936 1.00 92.00 73 ASP A C 1
ATOM 577 O O . ASP A 1 73 ? 8.337 -6.588 -1.460 1.00 92.00 73 ASP A O 1
ATOM 581 N N . GLY A 1 74 ? 10.421 -6.205 -2.179 1.00 94.31 74 GLY A N 1
ATOM 582 C CA . GLY A 1 74 ? 10.858 -7.591 -2.004 1.00 94.31 74 GLY A CA 1
ATOM 583 C C . GLY A 1 74 ? 10.686 -8.121 -0.580 1.00 94.31 74 GLY A C 1
ATOM 584 O O . GLY A 1 74 ? 10.321 -9.280 -0.388 1.00 94.31 74 GLY A O 1
ATOM 585 N N . ARG A 1 75 ? 10.904 -7.274 0.430 1.00 96.56 75 ARG A N 1
ATOM 586 C CA . ARG A 1 75 ? 10.775 -7.664 1.838 1.00 96.56 75 ARG A CA 1
ATOM 587 C C . ARG A 1 75 ? 9.322 -7.617 2.304 1.00 96.56 75 ARG A C 1
ATOM 589 O O . ARG A 1 75 ? 8.905 -8.510 3.035 1.00 96.56 75 ARG A O 1
ATOM 596 N N . GLN A 1 76 ? 8.540 -6.657 1.810 1.00 96.56 76 GLN A N 1
ATOM 597 C CA . GLN A 1 76 ? 7.090 -6.610 2.028 1.00 96.56 76 GLN A CA 1
ATOM 598 C C . GLN A 1 76 ? 6.404 -7.867 1.468 1.00 96.56 76 GLN A C 1
ATOM 600 O O . GLN A 1 76 ? 5.627 -8.512 2.170 1.00 96.56 76 GLN A O 1
ATOM 605 N N . VAL A 1 77 ? 6.755 -8.276 0.243 1.00 97.19 77 VAL A N 1
ATOM 606 C CA . VAL A 1 77 ? 6.252 -9.511 -0.381 1.00 97.19 77 VAL A CA 1
ATOM 607 C C . VAL A 1 77 ? 6.660 -10.744 0.414 1.00 97.19 77 VAL A C 1
ATOM 609 O O . VAL A 1 77 ? 5.828 -11.620 0.619 1.00 97.19 77 VAL A O 1
ATOM 612 N N . ALA A 1 78 ? 7.900 -10.815 0.905 1.00 97.94 78 ALA A N 1
ATOM 613 C CA . ALA A 1 78 ? 8.350 -11.946 1.714 1.00 97.94 78 ALA A CA 1
ATOM 614 C C . ALA A 1 78 ? 7.550 -12.096 3.020 1.00 97.94 78 ALA A C 1
ATOM 616 O O . ALA A 1 78 ? 7.195 -13.216 3.391 1.00 97.94 78 ALA A O 1
ATOM 617 N N . VAL A 1 79 ? 7.230 -10.983 3.691 1.00 97.94 79 VAL A N 1
ATOM 618 C CA . VAL A 1 79 ? 6.373 -10.979 4.888 1.00 97.94 79 VAL A CA 1
ATOM 619 C C . VAL A 1 79 ? 4.952 -11.426 4.538 1.00 97.94 79 VAL A C 1
ATOM 621 O O . VAL A 1 79 ? 4.420 -12.326 5.182 1.00 97.94 79 VAL A O 1
ATOM 624 N N . LEU A 1 80 ? 4.344 -10.843 3.502 1.00 97.12 80 LEU A N 1
ATOM 625 C CA . LEU A 1 80 ? 2.967 -11.162 3.114 1.00 97.12 80 LEU A CA 1
ATOM 626 C C . LEU A 1 80 ? 2.820 -12.601 2.598 1.00 97.12 80 LEU A C 1
ATOM 628 O O . LEU A 1 80 ? 1.847 -13.263 2.940 1.00 97.12 80 LEU A O 1
ATOM 632 N N . ALA A 1 81 ? 3.798 -13.127 1.858 1.00 97.56 81 ALA A N 1
ATOM 633 C CA . ALA A 1 81 ? 3.825 -14.529 1.439 1.00 97.56 81 ALA A CA 1
ATOM 634 C C . ALA A 1 81 ? 3.840 -15.486 2.645 1.00 97.56 81 ALA A C 1
ATOM 636 O O . ALA A 1 81 ? 3.050 -16.432 2.696 1.00 97.56 81 ALA A O 1
ATOM 637 N N . ALA A 1 82 ? 4.663 -15.194 3.659 1.00 97.56 82 ALA A N 1
ATOM 638 C CA . ALA A 1 82 ? 4.686 -15.963 4.901 1.00 97.56 82 ALA A CA 1
ATOM 639 C C . ALA A 1 82 ? 3.327 -15.914 5.626 1.00 97.56 82 ALA A C 1
ATOM 641 O O . ALA A 1 82 ? 2.776 -16.955 5.975 1.00 97.56 82 ALA A O 1
ATOM 642 N N . LEU A 1 83 ? 2.717 -14.731 5.750 1.00 95.69 83 LEU A N 1
ATOM 643 C CA . LEU A 1 83 ? 1.387 -14.592 6.356 1.00 95.69 83 LEU A CA 1
ATOM 644 C C . LEU A 1 83 ? 0.297 -15.340 5.572 1.00 95.69 83 LEU A C 1
ATOM 646 O O . LEU A 1 83 ? -0.529 -16.022 6.168 1.00 95.69 83 LEU A O 1
ATOM 650 N N . THR A 1 84 ? 0.320 -15.307 4.236 1.00 94.75 84 THR A N 1
ATOM 651 C CA . THR A 1 84 ? -0.676 -16.023 3.408 1.00 94.75 84 THR A CA 1
ATOM 652 C C . THR A 1 84 ? -0.576 -17.547 3.497 1.00 94.75 84 THR A C 1
ATOM 654 O O . THR A 1 84 ? -1.502 -18.251 3.101 1.00 94.75 84 THR A O 1
ATOM 657 N N . THR A 1 85 ? 0.535 -18.063 4.026 1.00 94.50 85 THR A N 1
ATOM 658 C CA . THR A 1 85 ? 0.751 -19.493 4.287 1.00 94.50 85 THR A CA 1
ATOM 659 C C . THR A 1 85 ? 0.637 -19.846 5.773 1.00 94.50 85 THR A C 1
ATOM 661 O O . THR A 1 85 ? 0.916 -20.982 6.147 1.00 94.50 85 THR A O 1
ATOM 664 N N . ASN A 1 86 ? 0.169 -18.906 6.606 1.00 94.88 86 ASN A N 1
ATOM 665 C CA . ASN A 1 86 ? 0.094 -19.007 8.068 1.00 94.88 86 ASN A CA 1
ATOM 666 C C . ASN A 1 86 ? 1.458 -19.254 8.748 1.00 94.88 86 ASN A C 1
ATOM 668 O O . ASN A 1 86 ? 1.517 -19.765 9.866 1.00 94.88 86 ASN A O 1
ATOM 672 N N . ASP A 1 87 ? 2.567 -18.883 8.101 1.00 96.75 87 ASP A N 1
ATOM 673 C CA . ASP A 1 87 ? 3.908 -18.911 8.691 1.00 96.75 87 ASP A CA 1
ATOM 674 C C . ASP A 1 87 ? 4.243 -17.555 9.332 1.00 96.75 87 ASP A C 1
ATOM 676 O O . ASP A 1 87 ? 5.158 -16.820 8.942 1.00 96.75 87 ASP A O 1
ATOM 680 N N . THR A 1 88 ? 3.462 -17.197 10.349 1.00 96.94 88 THR A N 1
ATOM 681 C CA . THR A 1 88 ? 3.608 -15.920 11.060 1.00 96.94 88 THR A CA 1
ATOM 682 C C . THR A 1 88 ? 4.936 -15.835 11.815 1.00 96.94 88 THR A C 1
ATOM 684 O O . THR A 1 88 ? 5.486 -14.749 11.992 1.00 96.94 88 THR A O 1
ATOM 687 N N . SER A 1 89 ? 5.527 -16.980 12.178 1.00 96.81 89 SER A N 1
ATOM 688 C CA . SER A 1 89 ? 6.868 -17.031 12.775 1.00 96.81 89 SER A CA 1
ATOM 689 C C . SER A 1 89 ? 7.937 -16.540 11.799 1.00 96.81 89 SER A C 1
ATOM 691 O O . SER A 1 89 ? 8.728 -15.664 12.154 1.00 96.81 89 SER A O 1
ATOM 693 N N . ARG A 1 90 ? 7.927 -17.017 10.546 1.00 97.38 90 ARG A N 1
ATOM 694 C CA . ARG A 1 90 ? 8.825 -16.511 9.498 1.00 97.38 90 ARG A CA 1
ATOM 695 C C . ARG A 1 90 ? 8.594 -15.030 9.218 1.00 97.38 90 ARG A C 1
ATOM 697 O O . ARG A 1 90 ? 9.568 -14.293 9.069 1.00 97.38 90 ARG A O 1
ATOM 704 N N . ALA A 1 91 ? 7.339 -14.583 9.166 1.00 98.06 91 ALA A N 1
ATOM 705 C CA . ALA A 1 91 ? 7.012 -13.169 8.983 1.00 98.06 91 ALA A CA 1
ATOM 706 C C . ALA A 1 91 ? 7.654 -12.292 10.077 1.00 98.06 91 ALA A C 1
ATOM 708 O O . ALA A 1 91 ? 8.301 -11.290 9.765 1.00 98.06 91 ALA A O 1
ATOM 709 N N . ILE A 1 92 ? 7.560 -12.713 11.343 1.00 97.88 92 ILE A N 1
ATOM 710 C CA . ILE A 1 92 ? 8.181 -12.035 12.489 1.00 97.88 92 ILE A CA 1
ATOM 711 C C . ILE A 1 92 ? 9.710 -12.028 12.378 1.00 97.88 92 ILE A C 1
ATOM 713 O O . ILE A 1 92 ? 10.319 -10.982 12.599 1.00 97.88 92 ILE A O 1
ATOM 717 N N . THR A 1 93 ? 10.339 -13.148 12.005 1.00 97.88 93 THR A N 1
ATOM 718 C CA . THR A 1 93 ? 11.797 -13.203 11.796 1.00 97.88 93 THR A CA 1
ATOM 719 C C . THR A 1 93 ? 12.239 -12.227 10.712 1.00 97.88 93 THR A C 1
ATOM 721 O O . THR A 1 93 ? 13.175 -11.458 10.923 1.00 97.88 93 THR A O 1
ATOM 724 N N . ILE A 1 94 ? 11.531 -12.193 9.577 1.00 98.00 94 ILE A N 1
ATOM 725 C CA . ILE A 1 94 ? 11.818 -11.223 8.519 1.00 98.00 94 ILE A CA 1
ATOM 726 C C . ILE A 1 94 ? 11.691 -9.812 9.093 1.00 98.00 94 ILE A C 1
ATOM 728 O O . ILE A 1 94 ? 12.635 -9.041 8.986 1.00 98.00 94 ILE A O 1
ATOM 732 N N . LEU A 1 95 ? 10.590 -9.462 9.755 1.00 97.75 95 LEU A N 1
ATOM 733 C CA . LEU A 1 95 ? 10.412 -8.122 10.321 1.00 97.75 95 LEU A CA 1
ATOM 734 C C . LEU A 1 95 ? 11.541 -7.733 11.289 1.00 97.75 95 LEU A C 1
ATOM 736 O O . LEU A 1 95 ? 12.094 -6.645 11.136 1.00 97.75 95 LEU A O 1
ATOM 740 N N . ALA A 1 96 ? 11.942 -8.631 12.192 1.00 97.06 96 ALA A N 1
ATOM 741 C CA . ALA A 1 96 ? 13.031 -8.410 13.145 1.00 97.06 96 ALA A CA 1
ATOM 742 C C . ALA A 1 96 ? 14.391 -8.167 12.464 1.00 97.06 96 ALA A C 1
ATOM 744 O O . ALA A 1 96 ? 15.159 -7.315 12.905 1.00 97.06 96 ALA A O 1
ATOM 745 N N . ASP A 1 97 ? 14.659 -8.850 11.350 1.00 97.00 97 ASP A N 1
ATOM 746 C CA . ASP A 1 97 ? 15.890 -8.685 10.570 1.00 97.00 97 ASP A CA 1
ATOM 747 C C . ASP A 1 97 ? 15.874 -7.441 9.656 1.00 97.00 97 ASP A C 1
ATOM 749 O O . ASP A 1 97 ? 16.817 -7.214 8.886 1.00 97.00 97 ASP A O 1
ATOM 753 N N . THR A 1 98 ? 14.790 -6.653 9.662 1.00 98.00 98 THR A N 1
ATOM 754 C CA . THR A 1 98 ? 14.655 -5.482 8.784 1.00 98.00 98 THR A CA 1
ATOM 755 C C . THR A 1 98 ? 15.504 -4.336 9.305 1.00 98.00 98 THR A C 1
ATOM 757 O O . THR A 1 98 ? 15.339 -3.868 10.427 1.00 98.00 98 THR A O 1
ATOM 760 N N . THR A 1 99 ? 16.393 -3.830 8.455 1.00 97.12 99 THR A N 1
ATOM 761 C CA . THR A 1 99 ? 17.140 -2.607 8.747 1.00 97.12 99 THR A CA 1
ATOM 762 C C . THR A 1 99 ? 16.203 -1.399 8.655 1.00 97.12 99 THR A C 1
ATOM 764 O O . THR A 1 99 ? 15.538 -1.256 7.623 1.00 97.12 99 THR A O 1
ATOM 767 N N . PRO A 1 100 ? 16.166 -0.517 9.674 1.00 92.00 100 PRO A N 1
ATOM 768 C CA . PRO A 1 100 ? 15.388 0.715 9.622 1.00 92.00 100 PRO A CA 1
ATOM 769 C C . PRO A 1 100 ? 15.703 1.547 8.375 1.00 92.00 100 PRO A C 1
ATOM 771 O O . PRO A 1 100 ? 16.854 1.633 7.940 1.00 92.00 100 PRO A O 1
ATOM 774 N N . GLY A 1 101 ? 14.664 2.152 7.806 1.00 92.31 101 GLY A N 1
ATOM 775 C CA . GLY A 1 101 ? 14.741 2.940 6.581 1.00 92.31 101 GLY A CA 1
ATOM 776 C C . GLY A 1 101 ? 14.168 4.345 6.745 1.00 92.31 101 GLY A C 1
ATOM 777 O O . GLY A 1 101 ? 14.170 4.915 7.838 1.00 92.31 101 GLY A O 1
ATOM 778 N N . GLU A 1 102 ? 13.667 4.897 5.642 1.00 91.81 102 GLU A N 1
ATOM 779 C CA . GLU A 1 102 ? 12.941 6.165 5.629 1.00 91.81 102 GLU A CA 1
ATOM 780 C C . GLU A 1 102 ? 11.644 6.078 6.463 1.00 91.81 102 GLU A C 1
ATOM 782 O O . GLU A 1 102 ? 11.157 4.978 6.727 1.00 91.81 102 GLU A O 1
ATOM 787 N N . PRO A 1 103 ? 11.036 7.211 6.859 1.00 91.25 103 PRO A N 1
ATOM 788 C CA . PRO A 1 103 ? 9.806 7.203 7.658 1.00 91.25 103 PRO A CA 1
ATOM 789 C C . PRO A 1 103 ? 8.675 6.346 7.068 1.00 91.25 103 PRO A C 1
ATOM 791 O O . PRO A 1 103 ? 8.040 5.583 7.792 1.00 91.25 103 PRO A O 1
ATOM 794 N N . TRP A 1 104 ? 8.482 6.373 5.745 1.00 91.62 104 TRP A N 1
ATOM 795 C CA . TRP A 1 104 ? 7.473 5.538 5.087 1.00 91.62 104 TRP A CA 1
ATOM 796 C C . TRP A 1 104 ? 7.777 4.032 5.209 1.00 91.62 104 TRP A C 1
ATOM 798 O O . TRP A 1 104 ? 6.860 3.232 5.377 1.00 91.62 104 TRP A O 1
ATOM 808 N N . GLU A 1 105 ? 9.054 3.625 5.191 1.00 94.56 105 GLU A N 1
ATOM 809 C CA . GLU A 1 105 ? 9.457 2.224 5.407 1.00 94.56 105 GLU A CA 1
ATOM 810 C C . GLU A 1 105 ? 9.158 1.782 6.837 1.00 94.56 105 GLU A C 1
ATOM 812 O O . GLU A 1 105 ? 8.765 0.637 7.069 1.00 94.56 105 GLU A O 1
ATOM 817 N N . GLN A 1 106 ? 9.336 2.687 7.800 1.00 94.06 106 GLN A N 1
ATOM 818 C CA . GLN A 1 106 ? 9.023 2.431 9.204 1.00 94.06 106 GLN A CA 1
ATOM 819 C C . GLN A 1 106 ? 7.515 2.275 9.402 1.00 94.06 106 GLN A C 1
ATOM 821 O O . GLN A 1 106 ? 7.094 1.328 10.060 1.00 94.06 106 GLN A O 1
ATOM 826 N N . ALA A 1 107 ? 6.704 3.121 8.764 1.00 94.50 107 ALA A N 1
ATOM 827 C CA . ALA A 1 107 ? 5.250 3.015 8.813 1.00 94.50 107 ALA A CA 1
ATOM 828 C C . ALA A 1 107 ? 4.737 1.703 8.186 1.00 94.50 107 ALA A C 1
ATOM 830 O O . ALA A 1 107 ? 3.908 1.016 8.785 1.00 94.50 107 ALA A O 1
ATOM 831 N N . VAL A 1 108 ? 5.300 1.275 7.049 1.00 96.25 108 VAL A N 1
ATOM 832 C CA . VAL A 1 108 ? 5.005 -0.048 6.463 1.00 96.25 108 VAL A CA 1
ATOM 833 C C . VAL A 1 108 ? 5.434 -1.182 7.399 1.00 96.25 108 VAL A C 1
ATOM 835 O O . VAL A 1 108 ? 4.675 -2.126 7.621 1.00 96.25 108 VAL A O 1
ATOM 838 N N . THR A 1 109 ? 6.626 -1.089 7.996 1.00 96.94 109 THR A N 1
ATOM 839 C CA . THR A 1 109 ? 7.129 -2.099 8.945 1.00 96.94 109 THR A CA 1
ATOM 840 C C . THR A 1 109 ? 6.238 -2.199 10.185 1.00 96.94 109 THR A C 1
ATOM 842 O O . THR A 1 109 ? 5.929 -3.306 10.629 1.00 96.94 109 THR A O 1
ATOM 845 N N . ALA A 1 110 ? 5.783 -1.066 10.725 1.00 96.12 110 ALA A N 1
ATOM 846 C CA . ALA A 1 110 ? 4.858 -1.011 11.852 1.00 96.12 110 ALA A CA 1
ATOM 847 C C . ALA A 1 110 ? 3.509 -1.649 11.496 1.00 96.12 110 ALA A C 1
ATOM 849 O O . ALA A 1 110 ? 2.997 -2.464 12.265 1.00 96.12 110 ALA A O 1
ATOM 850 N N . CYS A 1 111 ? 2.975 -1.350 10.308 1.00 96.94 111 CYS A N 1
ATOM 851 C CA . CYS A 1 111 ? 1.727 -1.925 9.811 1.00 96.94 111 CYS A CA 1
ATOM 852 C C . CYS A 1 111 ? 1.814 -3.456 9.690 1.00 96.94 111 CYS A C 1
ATOM 854 O O . CYS A 1 111 ? 0.992 -4.175 10.259 1.00 96.94 111 CYS A O 1
ATOM 856 N N . LEU A 1 112 ? 2.867 -3.972 9.049 1.00 97.50 112 LEU A N 1
ATOM 857 C CA . LEU A 1 112 ? 3.103 -5.415 8.918 1.00 97.50 112 LEU A CA 1
ATOM 858 C C . LEU A 1 112 ? 3.342 -6.098 10.273 1.00 97.50 112 LEU A C 1
ATOM 860 O O . LEU A 1 112 ? 2.875 -7.214 10.500 1.00 97.50 112 LEU A O 1
ATOM 864 N N . THR A 1 113 ? 4.025 -5.425 11.200 1.00 97.44 113 THR A N 1
ATOM 865 C CA . THR A 1 113 ? 4.230 -5.926 12.567 1.00 97.44 113 THR A CA 1
ATOM 866 C C . THR A 1 113 ? 2.910 -6.038 13.323 1.00 97.44 113 THR A C 1
ATOM 868 O O . THR A 1 113 ? 2.660 -7.046 13.985 1.00 97.44 113 THR A O 1
ATOM 871 N N . ALA A 1 114 ? 2.048 -5.028 13.220 1.00 96.44 114 ALA A N 1
ATOM 872 C CA . ALA A 1 114 ? 0.726 -5.052 13.828 1.00 96.44 114 ALA A CA 1
ATOM 873 C C . ALA A 1 114 ? -0.170 -6.132 13.202 1.00 96.44 114 ALA A C 1
ATOM 875 O O . ALA A 1 114 ? -0.878 -6.823 13.932 1.00 96.44 114 ALA A O 1
ATOM 876 N N . LEU A 1 115 ? -0.075 -6.351 11.886 1.00 95.38 115 LEU A N 1
ATOM 877 C CA . LEU A 1 115 ? -0.770 -7.444 11.208 1.00 95.38 115 LEU A CA 1
ATOM 878 C C . LEU A 1 115 ? -0.331 -8.820 11.736 1.00 95.38 115 LEU A C 1
ATOM 880 O O . LEU A 1 115 ? -1.186 -9.629 12.084 1.00 95.38 115 LEU A O 1
ATOM 884 N N . CYS A 1 116 ? 0.977 -9.060 11.894 1.00 96.56 116 CYS A N 1
ATOM 885 C CA . CYS A 1 116 ? 1.486 -10.306 12.487 1.00 96.56 116 CYS A CA 1
ATOM 886 C C . CYS A 1 116 ? 0.973 -10.508 13.920 1.00 96.56 116 CYS A C 1
ATOM 888 O O . CYS A 1 116 ? 0.579 -11.606 14.295 1.00 96.56 116 CYS A O 1
ATOM 890 N N . ARG A 1 117 ? 0.947 -9.443 14.731 1.00 95.31 117 ARG A N 1
ATOM 891 C CA . ARG A 1 117 ? 0.423 -9.506 16.106 1.00 95.31 117 ARG A CA 1
ATOM 892 C C . ARG A 1 117 ? -1.073 -9.768 16.138 1.00 95.31 117 ARG A C 1
ATOM 894 O O . ARG A 1 117 ? -1.551 -10.432 17.048 1.00 95.31 117 ARG A O 1
ATOM 901 N N . ARG A 1 118 ? -1.827 -9.233 15.182 1.00 93.00 118 ARG A N 1
ATOM 902 C CA . ARG A 1 118 ? -3.257 -9.516 15.072 1.00 93.00 118 ARG A CA 1
ATOM 903 C C . ARG A 1 118 ? -3.495 -10.985 14.759 1.00 93.00 118 ARG A C 1
ATOM 905 O O . ARG A 1 118 ? -4.336 -11.593 15.411 1.00 93.00 118 ARG A O 1
ATOM 912 N N . ASP A 1 119 ? -2.742 -11.531 13.811 1.00 91.88 119 ASP A N 1
ATOM 913 C CA . ASP A 1 119 ? -2.821 -12.939 13.425 1.00 91.88 119 ASP A CA 1
ATOM 914 C C . ASP A 1 119 ? -2.542 -13.880 14.613 1.00 91.88 119 ASP A C 1
ATOM 916 O O . ASP A 1 119 ? -3.268 -14.845 14.833 1.00 91.88 119 ASP A O 1
ATOM 920 N N . THR A 1 120 ? -1.581 -13.529 15.476 1.00 93.06 120 THR A N 1
ATOM 921 C CA . THR A 1 120 ? -1.286 -14.288 16.704 1.00 93.06 120 THR A CA 1
ATOM 922 C C . THR A 1 120 ? -2.184 -13.952 17.904 1.00 93.06 120 THR A C 1
ATOM 924 O O . THR A 1 120 ? -1.970 -14.494 18.990 1.00 93.06 120 THR A O 1
ATOM 927 N N . GLY A 1 121 ? -3.167 -13.054 17.764 1.00 92.12 121 GLY A N 1
ATOM 928 C CA . GLY A 1 121 ? -4.034 -12.613 18.869 1.00 92.12 121 GLY A CA 1
ATOM 929 C C . GLY A 1 121 ? -3.334 -11.753 19.935 1.00 92.12 121 GLY A C 1
ATOM 930 O O . GLY A 1 121 ? -3.815 -11.636 21.058 1.00 92.12 121 GLY A O 1
ATOM 931 N N . GLN A 1 122 ? -2.189 -11.156 19.602 1.00 93.00 122 GLN A N 1
ATOM 932 C CA . GLN A 1 122 ? -1.326 -10.351 20.479 1.00 93.00 122 GLN A CA 1
ATOM 933 C C . GLN A 1 122 ? -1.387 -8.840 20.182 1.00 93.00 122 GLN A C 1
ATOM 935 O O . GLN A 1 122 ? -0.585 -8.054 20.705 1.00 93.00 122 GLN A O 1
ATOM 940 N N . LEU A 1 123 ? -2.297 -8.400 19.311 1.00 93.50 123 LEU A N 1
ATOM 941 C CA . LEU A 1 123 ? -2.513 -6.977 19.066 1.00 93.50 123 LEU A CA 1
ATOM 942 C C . LEU A 1 123 ? -3.207 -6.352 20.287 1.00 93.50 123 LEU A C 1
ATOM 944 O O . LEU A 1 123 ? -4.276 -6.795 20.691 1.00 93.50 123 LEU A O 1
ATOM 948 N N . THR A 1 124 ? -2.587 -5.333 20.881 1.00 92.50 124 THR A N 1
ATOM 949 C CA . THR A 1 124 ? -3.097 -4.629 22.067 1.00 92.50 124 THR A CA 1
ATOM 950 C C . THR A 1 124 ? -3.350 -3.165 21.729 1.00 92.50 124 THR A C 1
ATOM 952 O O . THR A 1 124 ? -2.832 -2.659 20.729 1.00 92.50 124 THR A O 1
ATOM 955 N N . ASP A 1 125 ? -4.068 -2.451 22.595 1.00 91.31 125 ASP A N 1
ATOM 956 C CA . ASP A 1 125 ? -4.327 -1.016 22.420 1.00 91.31 125 ASP A CA 1
ATOM 957 C C . ASP A 1 125 ? -3.047 -0.175 22.346 1.00 91.31 125 ASP A C 1
ATOM 959 O O . ASP A 1 125 ? -2.998 0.817 21.621 1.00 91.31 125 ASP A O 1
ATOM 963 N N . VAL A 1 126 ? -1.984 -0.585 23.050 1.00 92.38 126 VAL A N 1
ATOM 964 C CA . VAL A 1 126 ? -0.670 0.075 22.968 1.00 92.38 126 VAL A CA 1
ATOM 965 C C . VAL A 1 126 ? -0.092 -0.082 21.563 1.00 92.38 126 VAL A C 1
ATOM 967 O O . VAL A 1 126 ? 0.305 0.903 20.953 1.00 92.38 126 VAL A O 1
ATOM 970 N N . HIS A 1 127 ? -0.134 -1.295 21.005 1.00 94.00 127 HIS A N 1
ATOM 971 C CA . HIS A 1 127 ? 0.360 -1.558 19.650 1.00 94.00 127 HIS A CA 1
ATOM 972 C C . HIS A 1 127 ? -0.447 -0.801 18.589 1.00 94.00 127 HIS A C 1
ATOM 974 O O . HIS A 1 127 ? 0.126 -0.270 17.640 1.00 94.00 127 HIS A O 1
ATOM 980 N N . VAL A 1 128 ? -1.770 -0.719 18.761 1.00 94.62 128 VAL A N 1
ATOM 981 C CA . VAL A 1 128 ? -2.643 0.077 17.887 1.00 94.62 128 VAL A CA 1
ATOM 982 C C . VAL A 1 128 ? -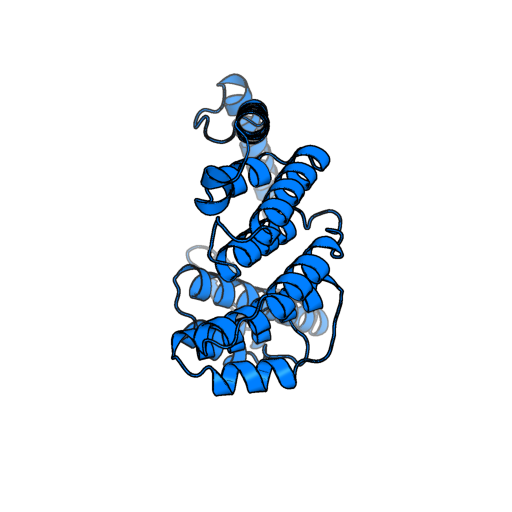2.285 1.559 17.972 1.00 94.62 128 VAL A C 1
ATOM 984 O O . VAL A 1 128 ? -2.146 2.218 16.943 1.00 94.62 128 VAL A O 1
ATOM 987 N N . LYS A 1 129 ? -2.096 2.091 19.182 1.00 93.50 129 LYS A N 1
ATOM 988 C CA . LYS A 1 129 ? -1.706 3.488 19.387 1.00 93.50 129 LYS A CA 1
ATOM 989 C C . LYS A 1 129 ? -0.366 3.806 18.720 1.00 93.50 129 LYS A C 1
ATOM 991 O O . LYS A 1 129 ? -0.268 4.837 18.058 1.00 93.50 129 LYS A O 1
ATOM 996 N N . ASP A 1 130 ? 0.625 2.931 18.861 1.00 93.75 130 ASP A N 1
ATOM 997 C CA . ASP A 1 130 ? 1.951 3.102 18.262 1.00 93.75 130 ASP A CA 1
ATOM 998 C C . ASP A 1 130 ? 1.890 3.066 16.730 1.00 93.75 130 ASP A C 1
ATOM 1000 O O . ASP A 1 130 ? 2.490 3.917 16.070 1.00 93.75 130 ASP A O 1
ATOM 1004 N N . LEU A 1 131 ? 1.106 2.143 16.159 1.00 95.44 131 LEU A N 1
ATOM 1005 C CA . LEU A 1 131 ? 0.852 2.079 14.718 1.00 95.44 131 LEU A CA 1
ATOM 1006 C C . LEU A 1 131 ? 0.225 3.381 14.207 1.00 95.44 131 LEU A C 1
ATOM 1008 O O . LEU A 1 131 ? 0.723 3.970 13.249 1.00 95.44 131 LEU A O 1
ATOM 1012 N N . VAL A 1 132 ? -0.845 3.843 14.861 1.00 95.06 132 VAL A N 1
ATOM 1013 C CA . VAL A 1 132 ? -1.533 5.079 14.468 1.00 95.06 132 VAL A CA 1
ATOM 1014 C C . VAL A 1 132 ? -0.604 6.279 14.576 1.00 95.06 132 VAL A C 1
ATOM 1016 O O . VAL A 1 132 ? -0.566 7.089 13.660 1.00 95.06 132 VAL A O 1
ATOM 1019 N N . ASN A 1 133 ? 0.179 6.395 15.647 1.00 94.12 133 ASN A N 1
ATOM 1020 C CA . ASN A 1 133 ? 1.126 7.499 15.778 1.00 94.12 133 ASN A CA 1
ATOM 1021 C C . ASN A 1 133 ? 2.204 7.450 14.686 1.00 94.12 133 ASN A C 1
ATOM 1023 O O . ASN A 1 133 ? 2.471 8.476 14.073 1.00 94.12 133 ASN A O 1
ATOM 1027 N N . THR A 1 134 ? 2.741 6.267 14.374 1.00 94.44 134 THR A N 1
ATOM 1028 C CA . THR A 1 134 ? 3.741 6.105 13.304 1.00 94.44 134 THR A CA 1
ATOM 1029 C C . THR A 1 134 ? 3.177 6.525 11.943 1.00 94.44 134 THR A C 1
ATOM 1031 O O . THR A 1 134 ? 3.865 7.186 11.172 1.00 94.44 134 THR A O 1
ATOM 1034 N N . TYR A 1 135 ? 1.920 6.178 11.649 1.00 93.94 135 TYR A N 1
ATOM 1035 C CA . TYR A 1 135 ? 1.244 6.623 10.429 1.00 93.94 135 TYR A CA 1
ATOM 1036 C C . TYR A 1 135 ? 1.026 8.142 10.404 1.00 93.94 135 TYR A C 1
ATOM 1038 O O . TYR A 1 135 ? 1.333 8.780 9.406 1.00 93.94 135 TYR A O 1
ATOM 1046 N N . LEU A 1 136 ? 0.534 8.734 11.495 1.00 92.00 136 LEU A N 1
ATOM 1047 C CA . LEU A 1 136 ? 0.251 10.175 11.560 1.00 92.00 136 LEU A CA 1
ATOM 1048 C C . LEU A 1 136 ? 1.521 11.044 11.539 1.00 92.00 136 LEU A C 1
ATOM 1050 O O . LEU A 1 136 ? 1.473 12.207 11.145 1.00 92.00 136 LEU A O 1
ATOM 1054 N N . GLU A 1 137 ? 2.655 10.509 11.991 1.00 90.44 137 GLU A N 1
ATOM 1055 C CA . GLU A 1 137 ? 3.959 11.172 11.896 1.00 90.44 137 GLU A CA 1
ATOM 1056 C C . GLU A 1 137 ? 4.549 11.112 10.477 1.00 90.44 137 GLU A C 1
ATOM 1058 O O . GLU A 1 137 ? 5.407 11.932 10.127 1.00 90.44 137 GLU A O 1
ATOM 1063 N N . GLU A 1 138 ? 4.085 10.176 9.642 1.00 84.06 138 GLU A N 1
ATOM 1064 C CA . GLU A 1 138 ? 4.474 10.076 8.240 1.00 84.06 138 GLU A CA 1
ATOM 1065 C C . GLU A 1 138 ? 3.873 11.246 7.457 1.00 84.06 138 GLU A C 1
ATOM 1067 O O . GLU A 1 138 ? 2.663 11.381 7.288 1.00 84.06 138 GLU A O 1
ATOM 1072 N N . LYS A 1 139 ? 4.746 12.131 6.976 1.00 77.31 139 LYS A N 1
ATOM 1073 C CA . LYS A 1 139 ? 4.352 13.204 6.067 1.00 77.31 139 LYS A CA 1
ATOM 1074 C C . LYS A 1 139 ? 4.558 12.733 4.640 1.00 77.31 139 LYS A C 1
ATOM 1076 O O . LYS A 1 139 ? 5.700 12.708 4.172 1.00 77.31 139 LYS A O 1
ATOM 1081 N N . ALA A 1 140 ? 3.451 12.470 3.950 1.00 74.75 140 ALA A N 1
ATOM 1082 C CA . ALA A 1 140 ? 3.462 12.091 2.547 1.00 74.75 140 ALA A CA 1
ATOM 1083 C C . ALA A 1 140 ? 4.327 13.063 1.724 1.00 74.75 140 ALA A C 1
ATOM 1085 O O . ALA A 1 140 ? 4.057 14.266 1.638 1.00 74.75 140 ALA A O 1
ATOM 1086 N N . LYS A 1 141 ? 5.390 12.541 1.102 1.00 81.38 141 LYS A N 1
ATOM 1087 C CA . LYS A 1 141 ? 6.208 13.314 0.158 1.00 81.38 141 LYS A CA 1
ATOM 1088 C C . LYS A 1 141 ? 5.361 13.681 -1.076 1.00 81.38 141 LYS A C 1
ATOM 1090 O O . LYS A 1 141 ? 4.459 12.922 -1.443 1.00 81.38 141 LYS A O 1
ATOM 1095 N N . PRO A 1 142 ? 5.661 14.792 -1.779 1.00 78.00 142 PRO A N 1
ATOM 1096 C CA . PRO A 1 142 ? 5.010 15.098 -3.051 1.00 78.00 142 PRO A CA 1
ATOM 1097 C C . PRO A 1 142 ? 5.065 13.898 -4.009 1.00 78.00 142 PRO A C 1
ATOM 1099 O O . PRO A 1 142 ? 6.128 13.317 -4.220 1.00 78.00 142 PRO A O 1
ATOM 1102 N N . GLY A 1 143 ? 3.913 13.513 -4.562 1.00 82.81 143 GLY A N 1
ATOM 1103 C CA . GLY A 1 143 ? 3.775 12.333 -5.425 1.00 82.81 143 GLY A CA 1
ATOM 1104 C C . GLY A 1 143 ? 3.493 11.011 -4.696 1.00 82.81 143 GLY A C 1
ATOM 1105 O O . GLY A 1 143 ? 3.301 9.998 -5.363 1.00 82.81 143 GLY A O 1
ATOM 1106 N N . MET A 1 144 ? 3.421 11.000 -3.360 1.00 88.00 144 MET A N 1
ATOM 1107 C CA . MET A 1 144 ? 3.109 9.806 -2.556 1.00 88.00 144 MET A CA 1
ATOM 1108 C C . MET A 1 144 ? 1.698 9.815 -1.945 1.00 88.00 144 MET A C 1
ATOM 1110 O O . MET A 1 144 ? 1.402 8.958 -1.120 1.00 88.00 144 MET A O 1
ATOM 1114 N N . THR A 1 145 ? 0.802 10.718 -2.363 1.00 90.94 145 THR A N 1
ATOM 1115 C CA . THR A 1 145 ? -0.566 10.827 -1.815 1.00 90.94 145 THR A CA 1
ATOM 1116 C C . THR A 1 145 ? -1.299 9.487 -1.816 1.00 90.94 145 THR A C 1
ATOM 1118 O O . THR A 1 145 ? -1.732 9.019 -0.771 1.00 90.94 145 THR A O 1
ATOM 1121 N N . ILE A 1 146 ? -1.373 8.805 -2.962 1.00 92.44 146 ILE A N 1
ATOM 1122 C CA . ILE A 1 146 ? -2.063 7.507 -3.064 1.00 92.44 146 ILE A CA 1
ATOM 1123 C C . ILE A 1 146 ? -1.401 6.431 -2.200 1.00 92.44 146 ILE A C 1
ATOM 1125 O O . ILE A 1 146 ? -2.088 5.586 -1.631 1.00 92.44 146 ILE A O 1
ATOM 1129 N N . PHE A 1 147 ? -0.075 6.461 -2.071 1.00 92.38 147 PHE A N 1
ATOM 1130 C CA . PHE A 1 147 ? 0.625 5.549 -1.173 1.00 92.38 147 PHE A CA 1
ATOM 1131 C C . PHE A 1 147 ? 0.214 5.795 0.287 1.00 92.38 147 PHE A C 1
ATOM 1133 O O . PHE A 1 147 ? -0.183 4.849 0.965 1.00 92.38 147 PHE A O 1
ATOM 1140 N N . ALA A 1 148 ? 0.236 7.049 0.745 1.00 93.62 148 ALA A N 1
ATOM 1141 C CA . ALA A 1 148 ? -0.144 7.417 2.108 1.00 93.62 148 ALA A CA 1
ATOM 1142 C C . ALA A 1 148 ? -1.617 7.093 2.405 1.00 93.62 148 ALA A C 1
ATOM 1144 O O . ALA A 1 148 ? -1.933 6.539 3.459 1.00 93.62 148 ALA A O 1
ATOM 1145 N N . ILE A 1 149 ? -2.513 7.337 1.444 1.00 95.75 149 ILE A N 1
ATOM 1146 C CA . ILE A 1 149 ? -3.929 6.967 1.542 1.00 95.75 149 ILE A CA 1
ATOM 1147 C C . ILE A 1 149 ? -4.083 5.455 1.704 1.00 95.75 149 ILE A C 1
ATOM 1149 O O . ILE A 1 149 ? -4.729 4.999 2.644 1.00 95.75 149 ILE A O 1
ATOM 1153 N N . ARG A 1 150 ? -3.439 4.654 0.850 1.00 95.75 150 ARG A N 1
ATOM 1154 C CA . ARG A 1 150 ? -3.499 3.185 0.941 1.00 95.75 150 ARG A CA 1
ATOM 1155 C C . ARG A 1 150 ? -2.894 2.648 2.227 1.00 95.75 150 ARG A C 1
ATOM 1157 O O . ARG A 1 150 ? -3.421 1.687 2.783 1.00 95.75 150 ARG A O 1
ATOM 1164 N N . LEU A 1 151 ? -1.824 3.262 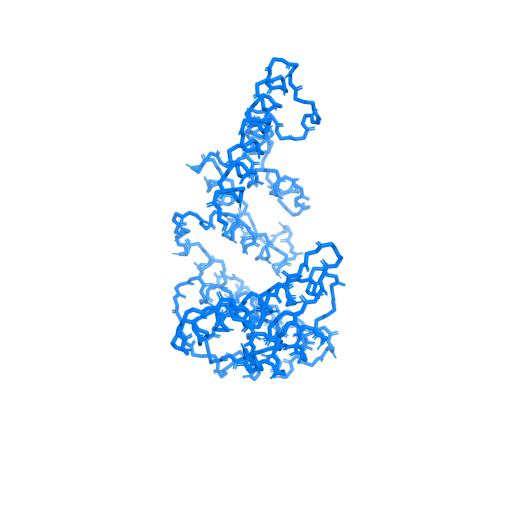2.721 1.00 95.44 151 LEU A N 1
ATOM 1165 C CA . LEU A 1 151 ? -1.230 2.901 4.003 1.00 95.44 151 LEU A CA 1
ATOM 1166 C C . LEU A 1 151 ? -2.181 3.204 5.171 1.00 95.44 151 LEU A C 1
ATOM 1168 O O . LEU A 1 151 ? -2.316 2.380 6.076 1.00 95.44 151 LEU A O 1
ATOM 1172 N N . GLY A 1 152 ? -2.891 4.334 5.130 1.00 96.25 152 GLY A N 1
ATOM 1173 C CA . GLY A 1 152 ? -3.918 4.675 6.117 1.00 96.25 152 GLY A CA 1
ATOM 1174 C C . GLY A 1 152 ? -5.119 3.729 6.069 1.00 96.25 152 GLY A C 1
ATOM 1175 O O . GLY A 1 152 ? -5.562 3.246 7.109 1.00 96.25 152 GLY A O 1
ATOM 1176 N N . LEU A 1 153 ? -5.594 3.372 4.873 1.00 97.00 153 LEU A N 1
ATOM 1177 C CA . LEU A 1 153 ? -6.650 2.366 4.697 1.00 97.00 153 LEU A CA 1
ATOM 1178 C C . LEU A 1 153 ? -6.215 0.983 5.203 1.00 97.00 153 LEU A C 1
ATOM 1180 O O . LEU A 1 153 ? -6.935 0.355 5.973 1.00 97.00 153 LEU A O 1
ATOM 1184 N N . THR A 1 154 ? -4.988 0.561 4.894 1.00 96.25 154 THR A N 1
ATOM 1185 C CA . THR A 1 154 ? -4.419 -0.690 5.429 1.00 96.25 154 THR A CA 1
ATOM 1186 C C . THR A 1 154 ? -4.312 -0.638 6.957 1.00 96.25 154 THR A C 1
ATOM 1188 O O . THR A 1 154 ? -4.572 -1.621 7.645 1.00 96.25 154 THR A O 1
ATOM 1191 N N . THR A 1 155 ? -3.973 0.523 7.521 1.00 96.25 155 THR A N 1
ATOM 1192 C CA . THR A 1 155 ? -3.941 0.732 8.974 1.00 96.25 155 THR A CA 1
ATOM 1193 C C . THR A 1 155 ? -5.335 0.598 9.593 1.00 96.25 155 THR A C 1
ATOM 1195 O O . THR A 1 155 ? -5.467 -0.052 10.631 1.00 96.25 155 THR A O 1
ATOM 1198 N N . LEU A 1 156 ? -6.384 1.129 8.949 1.00 95.75 156 LEU A N 1
ATOM 1199 C CA . LEU A 1 156 ? -7.774 0.891 9.362 1.00 95.75 156 LEU A CA 1
ATOM 1200 C C . LEU A 1 156 ? -8.120 -0.594 9.341 1.00 95.75 156 LEU A C 1
ATOM 1202 O O . LEU A 1 156 ? -8.685 -1.096 10.314 1.00 95.75 156 LEU A O 1
ATOM 1206 N N . ASP A 1 157 ? -7.749 -1.295 8.271 1.00 95.12 157 ASP A N 1
ATOM 1207 C CA . ASP A 1 157 ? -7.996 -2.727 8.153 1.00 95.12 157 ASP A CA 1
ATOM 1208 C C . ASP A 1 157 ? -7.319 -3.502 9.274 1.00 95.12 157 ASP A C 1
ATOM 1210 O O . ASP A 1 157 ? -7.964 -4.365 9.864 1.00 95.12 157 ASP A O 1
ATOM 1214 N N . VAL A 1 158 ? -6.067 -3.174 9.622 1.00 94.81 158 VAL A N 1
ATOM 1215 C CA . VAL A 1 158 ? -5.331 -3.802 10.732 1.00 94.81 158 VAL A CA 1
ATOM 1216 C C . VAL A 1 158 ? -6.025 -3.567 12.073 1.00 94.81 158 VAL A C 1
ATOM 1218 O O . VAL A 1 158 ? -6.156 -4.526 12.835 1.00 94.81 158 VAL A O 1
ATOM 1221 N N . ILE A 1 159 ? -6.511 -2.349 12.344 1.00 93.00 159 ILE A N 1
ATOM 1222 C CA . ILE A 1 159 ? -7.290 -2.033 13.557 1.00 93.00 159 ILE A CA 1
ATOM 1223 C C . ILE A 1 159 ? -8.583 -2.858 13.593 1.00 93.00 159 ILE A C 1
ATOM 1225 O O . ILE A 1 159 ? -8.957 -3.378 14.642 1.00 93.00 159 ILE A O 1
ATOM 1229 N N . GLY A 1 160 ? -9.255 -2.999 12.447 1.00 85.19 160 GLY A N 1
ATOM 1230 C CA . GLY A 1 160 ? -10.333 -3.963 12.221 1.00 85.19 160 GLY A CA 1
ATOM 1231 C C . GLY A 1 160 ? -11.647 -3.708 12.967 1.00 85.19 160 GLY A C 1
ATOM 1232 O O . GLY A 1 160 ? -12.597 -4.459 12.759 1.00 85.19 160 GLY A O 1
ATOM 1233 N N . SER A 1 161 ? -11.735 -2.675 13.810 1.00 84.25 161 SER A N 1
ATOM 1234 C CA . SER A 1 161 ? -12.946 -2.330 14.560 1.00 84.25 161 SER A CA 1
ATOM 1235 C C . SER A 1 161 ? -13.264 -0.841 14.478 1.00 84.25 161 SER A C 1
ATOM 1237 O O . SER A 1 161 ? -12.436 0.004 14.822 1.00 84.25 161 SER A O 1
ATOM 1239 N N . ALA A 1 162 ? -14.502 -0.536 14.080 1.00 82.69 162 ALA A N 1
ATOM 1240 C CA . ALA A 1 162 ? -15.061 0.814 14.082 1.00 82.69 162 ALA A CA 1
ATOM 1241 C C . ALA A 1 162 ? -15.249 1.380 15.503 1.00 82.69 162 ALA A C 1
ATOM 1243 O O . ALA A 1 162 ? -15.309 2.592 15.688 1.00 82.69 162 ALA A O 1
ATOM 1244 N N . GLU A 1 163 ? -15.306 0.520 16.520 1.00 84.94 163 GLU A N 1
ATOM 1245 C CA . GLU A 1 163 ? -15.447 0.946 17.916 1.00 84.94 163 GLU A CA 1
ATOM 1246 C C . GLU A 1 163 ? -14.125 1.456 18.502 1.00 84.94 163 GLU A C 1
ATOM 1248 O O . GLU A 1 163 ? -14.124 2.139 19.526 1.00 84.94 163 GLU A O 1
ATOM 1253 N N . ASN A 1 164 ? -12.989 1.153 17.862 1.00 87.38 164 ASN A N 1
ATOM 1254 C CA . ASN A 1 164 ? -11.694 1.613 18.338 1.00 87.38 164 ASN A CA 1
ATOM 1255 C C . ASN A 1 164 ? -11.530 3.123 18.056 1.00 87.38 164 ASN A C 1
ATOM 1257 O O . ASN A 1 164 ? -11.499 3.521 16.887 1.00 87.38 164 ASN A O 1
ATOM 1261 N N . PRO A 1 165 ? -11.329 3.979 19.079 1.00 89.25 165 PRO A N 1
ATOM 1262 C CA . PRO A 1 165 ? -11.164 5.422 18.880 1.00 89.25 165 PRO A CA 1
ATOM 1263 C C . PRO A 1 165 ? -9.999 5.791 17.949 1.00 89.25 165 PRO A C 1
ATOM 1265 O O . PRO A 1 165 ? -10.009 6.846 17.315 1.00 89.25 165 PRO A O 1
ATOM 1268 N N . ALA A 1 166 ? -8.988 4.924 17.842 1.00 93.06 166 ALA A N 1
ATOM 1269 C CA . ALA A 1 166 ? -7.858 5.118 16.946 1.00 93.06 166 ALA A CA 1
ATOM 1270 C C . ALA A 1 166 ? -8.271 5.055 15.464 1.00 93.06 166 ALA A C 1
ATOM 1272 O O . ALA A 1 166 ? -7.698 5.780 14.654 1.00 93.06 166 ALA A O 1
ATOM 1273 N N . ALA A 1 167 ? -9.304 4.277 15.114 1.00 94.38 167 ALA A N 1
ATOM 1274 C CA . ALA A 1 167 ? -9.823 4.205 13.748 1.00 94.38 167 ALA A CA 1
ATOM 1275 C C . ALA A 1 167 ? -10.385 5.560 13.292 1.00 94.38 167 ALA A C 1
ATOM 1277 O O . ALA A 1 167 ? -10.131 6.004 12.173 1.00 94.38 167 ALA A O 1
ATOM 1278 N N . ARG A 1 168 ? -11.074 6.275 14.190 1.00 94.38 168 ARG A N 1
ATOM 1279 C CA . ARG A 1 168 ? -11.614 7.606 13.896 1.00 94.38 168 ARG A CA 1
ATOM 1280 C C . ARG A 1 168 ? -10.512 8.619 13.573 1.00 94.38 168 ARG A C 1
ATOM 1282 O O . ARG A 1 168 ? -10.648 9.371 12.614 1.00 94.38 168 ARG A O 1
ATOM 1289 N N . ARG A 1 169 ? -9.390 8.575 14.302 1.00 95.19 169 ARG A N 1
ATOM 1290 C CA . ARG A 1 169 ? -8.221 9.435 14.033 1.00 95.19 169 ARG A CA 1
ATOM 1291 C C . ARG A 1 169 ? -7.653 9.213 12.631 1.00 95.19 169 ARG A C 1
ATOM 1293 O O . ARG A 1 169 ? -7.282 10.177 11.974 1.00 95.19 169 ARG A O 1
ATOM 1300 N N . ILE A 1 170 ? -7.598 7.962 12.173 1.00 96.69 170 ILE A N 1
ATOM 1301 C CA . ILE A 1 170 ? -7.124 7.641 10.821 1.00 96.69 170 ILE A CA 1
ATOM 1302 C C . ILE A 1 170 ? -8.103 8.157 9.762 1.00 96.69 170 ILE A C 1
ATOM 1304 O O . ILE A 1 170 ? -7.671 8.714 8.763 1.00 96.69 170 ILE A O 1
ATOM 1308 N N . VAL A 1 171 ? -9.413 8.023 9.982 1.00 97.12 171 VAL A N 1
ATOM 1309 C CA . VAL A 1 171 ? -10.441 8.552 9.065 1.00 97.12 171 VAL A CA 1
ATOM 1310 C C . VAL A 1 171 ? -10.349 10.067 8.924 1.00 97.12 171 VAL A C 1
ATOM 1312 O O . VAL A 1 171 ? -10.401 10.578 7.806 1.00 97.12 171 VAL A O 1
ATOM 1315 N N . ASP A 1 172 ? -10.181 10.774 10.041 1.00 96.50 172 ASP A N 1
ATOM 1316 C CA . ASP A 1 172 ? -10.039 12.227 10.025 1.00 96.50 172 ASP A CA 1
ATOM 1317 C C . ASP A 1 172 ? -8.754 12.651 9.285 1.00 96.50 172 ASP A C 1
ATOM 1319 O O . ASP A 1 172 ? -8.802 13.577 8.476 1.00 96.50 172 ASP A O 1
ATOM 1323 N N . GLU A 1 173 ? -7.637 11.934 9.468 1.00 96.06 173 GLU A N 1
ATOM 1324 C CA . GLU A 1 173 ? -6.398 12.200 8.720 1.00 96.06 173 GLU A CA 1
ATOM 1325 C C . GLU A 1 173 ? -6.537 11.896 7.222 1.00 96.06 173 GLU A C 1
ATOM 1327 O O . GLU A 1 173 ? -6.136 12.705 6.389 1.00 96.06 173 GLU A O 1
ATOM 1332 N N . LEU A 1 174 ? -7.142 10.764 6.853 1.00 96.94 174 LEU A N 1
ATOM 1333 C CA . LEU A 1 174 ? -7.375 10.392 5.455 1.00 96.94 174 LEU A CA 1
ATOM 1334 C C . LEU A 1 174 ? -8.208 11.449 4.721 1.00 96.94 174 LEU A C 1
ATOM 1336 O O . LEU A 1 174 ? -7.884 11.824 3.590 1.00 96.94 174 LEU A O 1
ATOM 1340 N N . HIS A 1 175 ? -9.267 11.953 5.365 1.00 97.62 175 HIS A N 1
ATOM 1341 C CA . HIS A 1 175 ? -10.062 13.063 4.836 1.00 97.62 175 HIS A CA 1
ATOM 1342 C C . HIS A 1 175 ? -9.215 14.333 4.714 1.00 97.62 175 HIS A C 1
ATOM 1344 O O . HIS A 1 175 ? -9.162 14.920 3.632 1.00 97.62 175 HIS A O 1
ATOM 1350 N N . HIS A 1 176 ? -8.490 14.708 5.772 1.00 95.50 176 HIS A N 1
ATOM 1351 C CA . HIS A 1 176 ? -7.634 15.892 5.781 1.00 95.50 176 HIS A CA 1
ATOM 1352 C C . HIS A 1 176 ? -6.587 15.867 4.654 1.00 95.50 176 HIS A C 1
ATOM 1354 O O . HIS A 1 176 ? -6.508 16.825 3.885 1.00 95.50 176 HIS A O 1
ATOM 1360 N N . GLN A 1 177 ? -5.838 14.772 4.485 1.00 93.56 177 GLN A N 1
ATOM 1361 C CA . GLN A 1 177 ? -4.837 14.631 3.417 1.00 93.56 177 GLN A CA 1
ATOM 1362 C C . GLN A 1 177 ? -5.462 14.709 2.024 1.00 93.56 177 GLN A C 1
ATOM 1364 O O . GLN A 1 177 ? -4.930 15.376 1.132 1.00 93.56 177 GLN A O 1
ATOM 1369 N N . THR A 1 178 ? -6.609 14.056 1.838 1.00 95.25 178 THR A N 1
ATOM 1370 C CA . THR A 1 178 ? -7.332 14.058 0.562 1.00 95.25 178 THR A CA 1
ATOM 1371 C C . THR A 1 178 ? -7.769 15.469 0.177 1.00 95.25 178 THR A C 1
ATOM 1373 O O . THR A 1 178 ? -7.567 15.890 -0.962 1.00 95.25 178 THR A O 1
ATOM 1376 N N . MET A 1 179 ? -8.325 16.227 1.126 1.00 95.62 179 MET A N 1
ATOM 1377 C CA . MET A 1 179 ? -8.743 17.610 0.885 1.00 95.62 179 MET A CA 1
ATOM 1378 C C . MET A 1 179 ? -7.542 18.540 0.700 1.00 95.62 179 MET A C 1
ATOM 1380 O O . MET A 1 179 ? -7.545 19.376 -0.201 1.00 95.62 179 MET A O 1
ATOM 1384 N N . HIS A 1 180 ? -6.488 18.368 1.502 1.00 93.50 180 HIS A N 1
ATOM 1385 C CA . HIS A 1 180 ? -5.276 19.183 1.427 1.00 93.50 180 HIS A CA 1
ATOM 1386 C C . HIS A 1 180 ? -4.563 19.051 0.074 1.00 93.50 180 HIS A C 1
ATOM 1388 O O . HIS A 1 180 ? -4.069 20.035 -0.471 1.00 93.50 180 HIS A O 1
ATOM 1394 N N . THR A 1 181 ? -4.524 17.838 -0.480 1.00 92.50 181 THR A N 1
ATOM 1395 C CA . THR A 1 181 ? -3.895 17.557 -1.780 1.00 92.50 181 THR A CA 1
ATOM 1396 C C . THR A 1 181 ? -4.826 17.784 -2.970 1.00 92.50 181 THR A C 1
ATOM 1398 O O . THR A 1 181 ? -4.354 17.799 -4.107 1.00 92.50 181 THR A O 1
ATOM 1401 N N . ASN A 1 182 ? -6.126 17.992 -2.723 1.00 93.69 182 ASN A N 1
ATOM 1402 C CA . ASN A 1 182 ? -7.168 18.113 -3.744 1.00 93.69 182 ASN A CA 1
ATOM 1403 C C . ASN A 1 182 ? -7.141 16.942 -4.752 1.00 93.69 182 ASN A C 1
ATOM 1405 O O . ASN A 1 182 ? -7.301 17.130 -5.961 1.00 93.69 182 ASN A O 1
ATOM 1409 N N . ASP A 1 183 ? -6.890 15.728 -4.252 1.00 93.19 183 ASP A N 1
ATOM 1410 C CA . ASP A 1 183 ? -6.703 14.527 -5.065 1.00 93.19 183 ASP A CA 1
ATOM 1411 C C . ASP A 1 183 ? -8.015 13.728 -5.179 1.00 93.19 183 ASP A C 1
ATOM 1413 O O . ASP A 1 183 ? -8.467 13.057 -4.247 1.00 93.19 183 ASP A 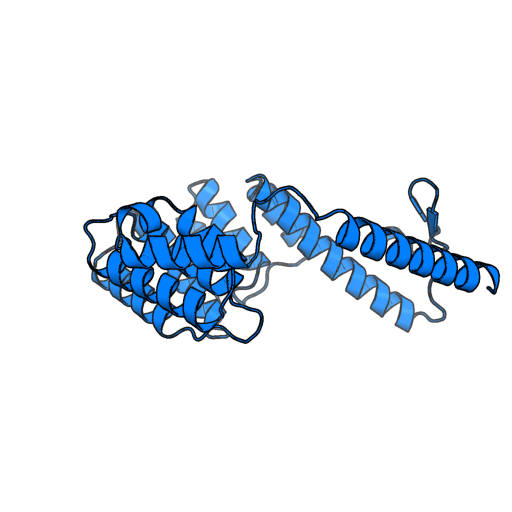O 1
ATOM 1417 N N . GLY A 1 184 ? -8.644 13.782 -6.357 1.00 94.50 184 GLY A N 1
ATOM 1418 C CA . GLY A 1 184 ? -9.878 13.042 -6.628 1.00 94.50 184 GLY A CA 1
ATOM 1419 C C . GLY A 1 184 ? -9.711 11.518 -6.617 1.00 94.50 184 GLY A C 1
ATOM 1420 O O . GLY A 1 184 ? -10.667 10.806 -6.300 1.00 94.50 184 GLY A O 1
ATOM 1421 N N . TYR A 1 185 ? -8.525 10.991 -6.944 1.00 94.31 185 TYR A N 1
ATOM 1422 C CA . TYR A 1 185 ? -8.274 9.550 -6.885 1.00 94.31 185 TYR A CA 1
ATOM 1423 C C . TYR A 1 185 ? -8.209 9.077 -5.436 1.00 94.31 185 TYR A C 1
ATOM 1425 O O . TYR A 1 185 ? -8.823 8.057 -5.119 1.00 94.31 185 TYR A O 1
ATOM 1433 N N . ALA A 1 186 ? -7.557 9.851 -4.564 1.00 96.06 186 ALA A N 1
ATOM 1434 C CA . ALA A 1 186 ? -7.570 9.622 -3.122 1.00 96.06 186 ALA A CA 1
ATOM 1435 C C . ALA A 1 186 ? -9.003 9.651 -2.567 1.00 96.06 186 ALA A C 1
ATOM 1437 O O . ALA A 1 186 ? -9.415 8.712 -1.887 1.00 96.06 186 ALA A O 1
ATOM 1438 N N . ALA A 1 187 ? -9.800 10.660 -2.941 1.00 97.31 187 ALA A N 1
ATOM 1439 C CA . ALA A 1 187 ? -11.195 10.782 -2.509 1.00 97.31 187 ALA A CA 1
ATOM 1440 C C . ALA A 1 187 ? -12.047 9.580 -2.928 1.00 97.31 187 ALA A C 1
ATOM 1442 O O . ALA A 1 187 ? -12.833 9.057 -2.137 1.00 97.31 187 ALA A O 1
ATOM 1443 N N . ARG A 1 188 ? -11.864 9.107 -4.164 1.00 96.25 188 ARG A N 1
ATOM 1444 C CA . ARG A 1 188 ? -12.542 7.908 -4.662 1.00 96.25 188 ARG A CA 1
ATOM 1445 C C . ARG A 1 188 ? -12.126 6.658 -3.888 1.00 96.25 188 ARG A C 1
ATOM 1447 O O . ARG A 1 188 ? -12.973 5.815 -3.611 1.00 96.25 188 ARG A O 1
ATOM 1454 N N . GLU A 1 189 ? -10.842 6.525 -3.573 1.00 96.56 189 GLU A N 1
ATOM 1455 C CA . GLU A 1 189 ? -10.294 5.356 -2.885 1.00 96.56 189 GLU A CA 1
ATOM 1456 C C . GLU A 1 189 ? -10.787 5.261 -1.436 1.00 96.56 189 GLU A C 1
ATOM 1458 O O . GLU A 1 189 ? -11.266 4.203 -1.033 1.00 96.56 189 GLU A O 1
ATOM 1463 N N . ILE A 1 190 ? -10.787 6.367 -0.683 1.00 97.56 190 ILE A N 1
ATOM 1464 C CA . ILE A 1 190 ? -11.305 6.362 0.694 1.00 97.56 190 ILE A CA 1
ATOM 1465 C C . ILE A 1 190 ? -12.826 6.173 0.742 1.00 97.56 190 ILE A C 1
ATOM 1467 O O . ILE A 1 190 ? -13.312 5.429 1.587 1.00 97.56 190 ILE A O 1
ATOM 1471 N N . LEU A 1 191 ? -13.591 6.747 -0.199 1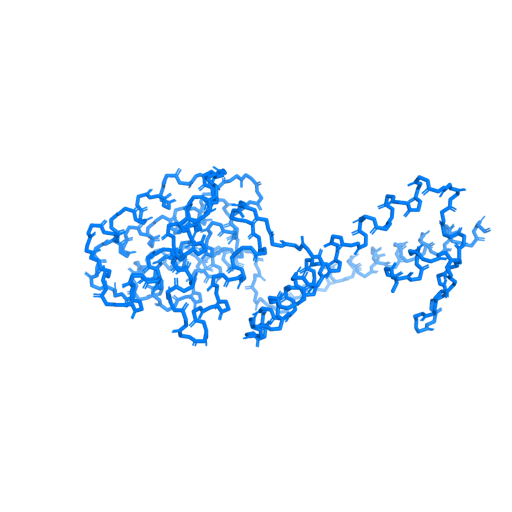.00 97.25 191 LEU A N 1
ATOM 1472 C CA . LEU A 1 191 ? -15.044 6.529 -0.280 1.00 97.25 191 LEU A CA 1
ATOM 1473 C C . LEU A 1 191 ? -15.418 5.077 -0.587 1.00 97.25 191 LEU A C 1
ATOM 1475 O O . LEU A 1 191 ? -16.475 4.615 -0.162 1.00 97.25 191 LEU A O 1
ATOM 1479 N N . ALA A 1 192 ? -14.572 4.364 -1.331 1.00 96.31 192 ALA A N 1
ATOM 1480 C CA . ALA A 1 192 ? -14.780 2.953 -1.631 1.00 96.31 192 ALA A CA 1
ATOM 1481 C C . ALA A 1 192 ? -14.452 2.034 -0.440 1.00 96.31 192 ALA A C 1
ATOM 1483 O O . ALA A 1 192 ? -14.789 0.850 -0.479 1.00 96.31 192 ALA A O 1
ATOM 1484 N N . HIS A 1 193 ? -13.802 2.547 0.609 1.00 97.06 193 HIS A N 1
ATOM 1485 C CA . HIS A 1 193 ? -13.350 1.737 1.732 1.00 97.06 193 HIS A CA 1
ATOM 1486 C C . HIS A 1 193 ? -14.441 1.571 2.808 1.00 97.06 193 HIS A C 1
ATOM 1488 O O . HIS A 1 193 ? -14.874 2.571 3.391 1.00 97.06 193 HIS A O 1
ATOM 1494 N N . PRO A 1 194 ? -14.852 0.335 3.166 1.00 94.75 194 PRO A N 1
ATOM 1495 C CA . PRO A 1 194 ? -15.978 0.106 4.077 1.00 94.75 194 PRO A CA 1
ATOM 1496 C C . PRO A 1 194 ? -15.818 0.764 5.451 1.00 94.75 194 PRO A C 1
ATOM 1498 O O . PRO A 1 194 ? -16.748 1.401 5.941 1.00 94.75 194 PRO A O 1
ATOM 1501 N N . LEU A 1 195 ? -14.630 0.662 6.060 1.00 95.06 195 LEU A N 1
ATOM 1502 C CA . LEU A 1 195 ? -14.378 1.264 7.375 1.00 95.06 195 LEU A CA 1
ATOM 1503 C C . LEU A 1 195 ? -14.378 2.793 7.329 1.00 95.06 195 LEU A C 1
ATOM 1505 O O . LEU A 1 195 ? -14.830 3.421 8.280 1.00 95.06 195 LEU A O 1
ATOM 1509 N N . PHE A 1 196 ? -13.928 3.397 6.226 1.00 96.56 196 PHE A N 1
ATOM 1510 C CA . PHE A 1 196 ? -14.004 4.846 6.073 1.00 96.56 196 PHE A CA 1
ATOM 1511 C C . PHE A 1 196 ? -15.463 5.279 5.921 1.00 96.56 196 PHE A C 1
ATOM 1513 O O . PHE A 1 196 ? -15.910 6.170 6.632 1.00 96.56 196 PHE A O 1
ATOM 1520 N N . ALA A 1 197 ? -16.232 4.603 5.062 1.00 94.19 197 ALA A N 1
ATOM 1521 C CA . ALA A 1 197 ? -17.648 4.898 4.860 1.00 94.19 197 ALA A CA 1
ATOM 1522 C C . ALA A 1 197 ? -18.481 4.733 6.145 1.00 94.19 197 ALA A C 1
ATOM 1524 O O . ALA A 1 197 ? -19.387 5.523 6.393 1.00 94.19 197 ALA A O 1
ATOM 1525 N N . ALA A 1 198 ? -18.164 3.742 6.979 1.00 94.12 198 ALA A N 1
ATOM 1526 C CA . ALA A 1 198 ? -18.853 3.523 8.248 1.00 94.12 198 ALA A CA 1
ATOM 1527 C C . ALA A 1 198 ? -18.522 4.587 9.307 1.00 94.12 198 ALA A C 1
ATOM 1529 O O . ALA A 1 198 ? -19.362 4.904 10.147 1.00 94.12 198 ALA A O 1
ATOM 1530 N N . LEU A 1 199 ? -17.295 5.114 9.292 1.00 96.06 199 LEU A N 1
ATOM 1531 C CA . LEU A 1 199 ? -16.789 5.988 10.345 1.00 96.06 199 LEU A CA 1
ATOM 1532 C C . LEU A 1 199 ? -16.815 7.466 9.991 1.00 96.06 199 LEU A C 1
ATOM 1534 O O . LEU A 1 199 ? -16.885 8.262 10.916 1.00 96.06 199 LEU A O 1
ATOM 1538 N N . ALA A 1 200 ? -16.710 7.855 8.723 1.00 97.25 200 ALA A N 1
ATOM 1539 C CA . ALA A 1 200 ? -16.665 9.254 8.305 1.00 97.25 200 ALA A CA 1
ATOM 1540 C C . ALA A 1 200 ? -17.996 9.967 8.589 1.00 97.25 200 ALA A C 1
ATOM 1542 O O . ALA A 1 200 ? -19.068 9.372 8.471 1.00 97.25 200 ALA A O 1
ATOM 1543 N N . THR A 1 201 ? -17.942 11.258 8.936 1.00 97.88 201 THR A N 1
ATOM 1544 C CA . THR A 1 201 ? -19.168 12.064 9.044 1.00 97.88 201 THR A CA 1
ATOM 1545 C C . THR A 1 201 ? -19.830 12.231 7.680 1.00 97.88 201 THR A C 1
ATOM 1547 O O . THR A 1 201 ? -19.174 12.155 6.639 1.00 97.88 201 THR A O 1
ATOM 1550 N N . GLU A 1 202 ? -21.125 12.547 7.676 1.00 97.75 202 GLU A N 1
ATOM 1551 C CA . GLU A 1 202 ? -21.847 12.894 6.447 1.00 97.75 202 GLU A CA 1
ATOM 1552 C C . GLU A 1 202 ? -21.151 14.019 5.671 1.00 97.75 202 GLU A C 1
ATOM 1554 O O . GLU A 1 202 ? -21.026 13.925 4.451 1.00 97.75 202 GLU A O 1
ATOM 1559 N N . GLN A 1 203 ? -20.629 15.029 6.379 1.00 97.94 203 GLN A N 1
ATOM 1560 C CA . GLN A 1 203 ? -19.876 16.125 5.771 1.00 97.94 203 GLN A CA 1
ATOM 1561 C C . GLN A 1 203 ? -18.584 15.631 5.114 1.00 97.94 203 GLN A C 1
ATOM 1563 O O . GLN A 1 203 ? -18.350 15.935 3.951 1.00 97.94 203 GLN A O 1
ATOM 1568 N N . GLN A 1 204 ? -17.780 14.820 5.812 1.00 98.38 204 GLN A N 1
ATOM 1569 C CA . GLN A 1 204 ? -16.531 14.281 5.262 1.00 98.38 204 GLN A CA 1
ATOM 1570 C C . GLN A 1 204 ? -16.791 13.455 4.001 1.00 98.38 204 GLN A C 1
ATOM 1572 O O . GLN A 1 204 ? -16.092 13.596 2.999 1.00 98.38 204 GLN A O 1
ATOM 1577 N N . GLN A 1 205 ? -17.829 12.618 4.021 1.00 98.19 205 GLN A N 1
ATOM 1578 C CA . GLN A 1 205 ? -18.213 11.859 2.837 1.00 98.19 205 GLN A CA 1
ATOM 1579 C C . GLN A 1 205 ? -18.698 12.766 1.703 1.00 98.19 205 GLN A C 1
ATOM 1581 O O . GLN A 1 205 ? -18.412 12.493 0.537 1.00 98.19 205 GLN A O 1
ATOM 1586 N N . GLN A 1 206 ? -19.450 13.820 2.027 1.00 98.19 206 GLN A N 1
ATOM 1587 C CA . GLN A 1 206 ? -19.959 14.756 1.036 1.00 98.19 206 GLN A CA 1
ATOM 1588 C C . GLN A 1 206 ? -18.827 15.537 0.367 1.00 98.19 206 GLN A C 1
ATOM 1590 O O . GLN A 1 206 ? -18.793 15.582 -0.861 1.00 98.19 206 GLN A O 1
ATOM 1595 N N . ASP A 1 207 ? -17.856 16.028 1.138 1.00 98.19 207 ASP A N 1
ATOM 1596 C CA . ASP A 1 207 ? -16.660 16.696 0.616 1.00 98.19 207 ASP A CA 1
ATOM 1597 C C . ASP A 1 207 ? -15.907 15.793 -0.373 1.00 98.19 207 ASP A C 1
ATOM 1599 O O . ASP A 1 207 ? -15.573 16.201 -1.487 1.00 98.19 207 ASP A O 1
ATOM 1603 N N . CYS A 1 208 ? -15.693 14.522 -0.008 1.00 97.75 208 CYS A N 1
ATOM 1604 C CA . CYS A 1 208 ? -15.042 13.559 -0.891 1.00 97.75 208 CYS A CA 1
ATOM 1605 C C . CYS A 1 208 ? -15.861 13.294 -2.163 1.00 97.75 208 CYS A C 1
ATOM 1607 O O . CYS A 1 208 ? -15.289 13.209 -3.250 1.00 97.75 208 CYS A O 1
ATOM 1609 N N . ARG A 1 209 ? -17.194 13.176 -2.058 1.00 97.50 209 ARG A N 1
ATOM 1610 C CA . ARG A 1 209 ? -18.074 12.971 -3.224 1.00 97.50 209 ARG A CA 1
ATOM 1611 C C . ARG A 1 209 ? -18.032 14.171 -4.162 1.00 97.50 209 ARG A C 1
ATOM 1613 O O . ARG A 1 209 ? -17.981 13.998 -5.381 1.00 97.50 209 ARG A O 1
ATOM 1620 N N . ASP A 1 210 ? -18.020 15.374 -3.603 1.00 97.31 210 ASP A N 1
ATOM 1621 C CA . ASP A 1 210 ? -17.914 16.608 -4.368 1.00 97.31 210 ASP A CA 1
ATOM 1622 C C . ASP A 1 210 ? -16.568 16.719 -5.079 1.00 97.31 210 ASP A C 1
ATOM 1624 O O . ASP A 1 210 ? -16.542 17.046 -6.267 1.00 97.31 210 ASP A O 1
ATOM 1628 N N . LEU A 1 211 ? -15.471 16.340 -4.420 1.00 97.25 211 LEU A N 1
ATOM 1629 C CA . LEU A 1 211 ? -14.153 16.301 -5.048 1.00 97.25 211 LEU A CA 1
ATOM 1630 C C . LEU A 1 211 ? -14.089 15.286 -6.203 1.00 97.25 211 LEU A C 1
ATOM 1632 O O . LEU A 1 211 ? -13.656 15.633 -7.302 1.00 97.25 211 LEU A O 1
ATOM 1636 N N . VAL A 1 212 ? -14.591 14.060 -6.008 1.00 96.44 212 VAL A N 1
ATOM 1637 C CA . VAL A 1 212 ? -14.685 13.041 -7.076 1.00 96.44 212 VAL A CA 1
ATOM 1638 C C . VAL A 1 212 ? -15.463 13.578 -8.282 1.00 96.44 212 VAL A C 1
ATOM 1640 O O . VAL A 1 212 ? -15.023 13.423 -9.425 1.00 96.44 212 VAL A O 1
ATOM 1643 N N . ARG A 1 213 ? -16.590 14.255 -8.027 1.00 93.56 213 ARG A N 1
ATOM 1644 C CA . ARG A 1 213 ? -17.441 14.864 -9.056 1.00 93.56 213 ARG A CA 1
ATOM 1645 C C . ARG A 1 213 ? -16.727 15.986 -9.808 1.00 93.56 213 ARG A C 1
ATOM 1647 O O . ARG A 1 213 ? -16.788 16.013 -11.034 1.00 93.56 213 ARG A O 1
ATOM 1654 N N . ILE A 1 214 ? -16.047 16.892 -9.106 1.00 93.00 214 ILE A N 1
ATOM 1655 C CA . ILE A 1 214 ? -15.300 18.003 -9.722 1.00 93.00 214 ILE A CA 1
ATOM 1656 C C . ILE A 1 214 ? -14.143 17.473 -10.579 1.00 93.00 214 ILE A C 1
ATOM 1658 O O . ILE A 1 214 ? -13.879 18.010 -11.654 1.00 93.00 214 ILE A O 1
ATOM 1662 N N . CYS A 1 215 ? -13.505 16.376 -10.166 1.00 90.62 215 CYS A N 1
ATOM 1663 C CA . CYS A 1 215 ? -12.489 15.687 -10.962 1.00 90.62 215 CYS A CA 1
ATOM 1664 C C . CYS A 1 215 ? -13.064 14.838 -12.115 1.00 90.62 215 CYS A C 1
ATOM 1666 O O . CYS A 1 215 ? -12.293 14.192 -12.824 1.00 90.62 215 CYS A O 1
ATOM 1668 N N . ALA A 1 216 ? -14.391 14.813 -12.305 1.00 88.38 216 ALA A N 1
ATOM 1669 C CA . ALA A 1 216 ? -15.097 13.992 -13.293 1.00 88.38 216 ALA A CA 1
ATOM 1670 C C . ALA A 1 216 ? -14.738 12.490 -13.229 1.00 88.38 216 ALA A C 1
ATOM 1672 O O . ALA A 1 216 ? -14.800 11.765 -14.228 1.00 88.38 216 ALA A O 1
ATOM 1673 N N . LEU A 1 217 ? -14.343 12.004 -12.050 1.00 86.62 217 LEU A N 1
ATOM 1674 C CA . LEU A 1 217 ? -13.953 10.613 -11.865 1.00 86.62 217 LEU A CA 1
ATOM 1675 C C . LEU A 1 217 ? -15.201 9.738 -11.773 1.00 86.62 217 LEU A C 1
ATOM 1677 O O . LEU A 1 217 ? -16.044 9.923 -10.903 1.00 86.62 217 LEU A O 1
ATOM 1681 N N . GLY A 1 218 ? -15.295 8.753 -12.667 1.00 78.62 218 GLY A N 1
ATOM 1682 C CA . GLY A 1 218 ? -16.463 7.875 -12.770 1.00 78.62 218 GLY A CA 1
ATOM 1683 C C . GLY A 1 218 ? -17.556 8.384 -13.712 1.00 78.62 218 GLY A C 1
ATOM 1684 O O . GLY A 1 218 ? -18.532 7.671 -13.912 1.00 78.62 218 GLY A O 1
ATOM 1685 N N . SER A 1 219 ? -17.379 9.550 -14.348 1.00 81.19 219 SER A N 1
ATOM 1686 C CA . SER A 1 219 ? -18.345 10.081 -15.322 1.00 81.19 219 SER A CA 1
ATOM 1687 C C . SER A 1 219 ? -18.477 9.219 -16.580 1.00 81.19 219 SER A C 1
ATOM 1689 O O . SER A 1 219 ? -19.493 9.302 -17.255 1.00 81.19 219 SER A O 1
ATOM 1691 N N . GLY A 1 220 ? -17.459 8.417 -16.920 1.00 77.00 220 GLY A N 1
ATOM 1692 C CA . GLY A 1 220 ? -17.472 7.489 -18.063 1.00 77.00 220 GLY A CA 1
ATOM 1693 C C . GLY A 1 220 ? -17.436 8.149 -19.447 1.00 77.00 220 GLY A C 1
ATOM 1694 O O . GLY A 1 220 ? -16.962 7.529 -20.394 1.00 77.00 220 GLY A O 1
ATOM 1695 N N . ASP A 1 221 ? -17.842 9.415 -19.546 1.00 80.62 221 ASP A N 1
ATOM 1696 C CA . ASP A 1 221 ? -17.963 10.154 -20.794 1.00 80.62 221 ASP A CA 1
ATOM 1697 C C . ASP A 1 221 ? -16.957 11.302 -20.891 1.00 80.62 221 ASP A C 1
ATOM 1699 O O . ASP A 1 221 ? -16.854 12.168 -20.019 1.00 80.62 221 ASP A O 1
ATOM 1703 N N . LEU A 1 222 ? -16.235 11.334 -22.012 1.00 80.38 222 LEU A N 1
ATOM 1704 C CA . LEU A 1 222 ? -15.432 12.482 -22.417 1.00 80.38 222 LEU A CA 1
ATOM 1705 C C . LEU A 1 222 ? -16.283 13.369 -23.342 1.00 80.38 222 LEU A C 1
ATOM 1707 O O . LEU A 1 222 ? -16.693 12.868 -24.400 1.00 80.38 222 LEU A O 1
ATOM 1711 N N . PRO A 1 223 ? -16.518 14.655 -22.997 1.00 87.00 223 PRO A N 1
ATOM 1712 C CA . PRO A 1 223 ? -17.242 15.591 -23.853 1.00 87.00 223 PRO A CA 1
ATOM 1713 C C . PRO A 1 223 ? -16.672 15.616 -25.272 1.00 87.00 223 PRO A C 1
ATOM 1715 O O . PRO A 1 223 ? -15.450 15.642 -25.438 1.00 87.00 223 PRO A O 1
ATOM 1718 N N . ASP A 1 224 ? -17.539 15.661 -26.286 1.00 89.00 224 ASP A N 1
ATOM 1719 C CA . ASP A 1 224 ? -17.151 15.498 -27.698 1.00 89.00 224 ASP A CA 1
ATOM 1720 C C . ASP A 1 224 ? -16.014 16.434 -28.116 1.00 89.00 224 ASP A C 1
ATOM 1722 O O . ASP A 1 224 ? -15.031 16.007 -28.713 1.00 89.00 224 ASP A O 1
ATOM 1726 N N . LYS A 1 225 ? -16.059 17.694 -27.673 1.00 91.12 225 LYS A N 1
ATOM 1727 C CA . LYS A 1 225 ? -14.994 18.669 -27.942 1.00 91.12 225 LYS A CA 1
ATOM 1728 C C . LYS A 1 225 ? -13.624 18.227 -27.411 1.00 91.12 225 LYS A C 1
ATOM 1730 O O . LYS A 1 225 ? -12.616 18.408 -28.091 1.00 91.12 225 LYS A O 1
ATOM 1735 N N . LEU A 1 226 ? -13.567 17.675 -26.197 1.00 87.62 226 LEU A N 1
ATOM 1736 C CA . LEU A 1 226 ? -12.318 17.177 -25.611 1.00 87.62 226 LEU A CA 1
ATOM 1737 C C . LEU A 1 226 ? -11.873 15.879 -26.291 1.00 87.62 226 LEU A C 1
ATOM 1739 O O . LEU A 1 226 ? -10.679 15.677 -26.504 1.00 87.62 226 LEU A O 1
ATOM 1743 N N . ARG A 1 227 ? -12.826 15.029 -26.688 1.00 89.12 227 ARG A N 1
ATOM 1744 C CA . ARG A 1 227 ? -12.567 13.807 -27.458 1.00 89.12 227 ARG A CA 1
ATOM 1745 C C . ARG A 1 227 ? -11.936 14.112 -28.812 1.00 89.12 227 ARG A C 1
ATOM 1747 O O . ARG A 1 227 ? -10.940 13.482 -29.172 1.00 89.12 227 ARG A O 1
ATOM 1754 N N . ASP A 1 228 ? -12.457 15.107 -29.520 1.00 93.31 228 ASP A N 1
ATOM 1755 C CA . ASP A 1 228 ? -11.920 15.557 -30.803 1.00 93.31 228 ASP A CA 1
ATOM 1756 C C . ASP A 1 228 ? -10.506 16.121 -30.648 1.00 93.31 228 ASP A C 1
ATOM 1758 O O . ASP A 1 228 ? -9.603 15.769 -31.412 1.00 93.31 228 ASP A O 1
ATOM 1762 N N . GLN A 1 229 ? -10.281 16.943 -29.618 1.00 94.44 229 GLN A N 1
ATOM 1763 C CA . GLN A 1 229 ? -8.960 17.496 -29.309 1.00 94.44 229 GLN A CA 1
ATOM 1764 C C . GLN A 1 229 ? -7.938 16.406 -28.971 1.00 94.44 229 GLN A C 1
ATOM 1766 O O . GLN A 1 229 ? -6.836 16.408 -29.524 1.00 94.44 229 GLN A O 1
ATOM 1771 N N . LEU A 1 230 ? -8.304 15.448 -28.113 1.00 92.31 230 LEU A N 1
ATOM 1772 C CA . LEU A 1 230 ? -7.442 14.324 -27.751 1.00 92.31 230 LEU A CA 1
ATOM 1773 C C . LEU A 1 230 ? -7.118 13.460 -28.976 1.00 92.31 230 LEU A C 1
ATOM 1775 O O . LEU A 1 230 ? -5.959 13.129 -29.216 1.00 92.31 230 LEU A O 1
ATOM 1779 N N . THR A 1 231 ? -8.122 13.159 -29.801 1.00 94.75 231 THR A N 1
ATOM 1780 C CA . THR A 1 231 ? -7.948 12.387 -31.039 1.00 94.75 231 THR A CA 1
ATOM 1781 C C . THR A 1 231 ? -7.015 13.103 -32.017 1.00 94.75 231 THR A C 1
ATOM 1783 O O . THR A 1 231 ? -6.135 12.478 -32.613 1.00 94.75 231 THR A O 1
ATOM 1786 N N . ALA A 1 232 ? -7.164 14.420 -32.178 1.00 94.94 232 ALA A N 1
ATOM 1787 C CA . ALA A 1 232 ? -6.282 15.220 -33.021 1.00 94.94 232 ALA A CA 1
ATOM 1788 C C . ALA A 1 232 ? -4.833 15.220 -32.503 1.00 94.94 232 ALA A C 1
ATOM 1790 O O . ALA A 1 232 ? -3.903 15.064 -33.300 1.00 94.94 232 ALA A O 1
ATOM 1791 N N . ALA A 1 233 ? -4.637 15.337 -31.185 1.00 95.31 233 ALA A N 1
ATOM 1792 C CA . ALA A 1 233 ? -3.321 15.282 -30.552 1.00 95.31 233 ALA A CA 1
ATOM 1793 C C . ALA A 1 233 ? -2.651 13.909 -30.731 1.00 95.31 233 ALA A C 1
ATOM 1795 O O . ALA A 1 233 ? -1.504 13.851 -31.176 1.00 95.31 233 ALA A O 1
ATOM 1796 N N . LEU A 1 234 ? -3.376 12.810 -30.488 1.00 94.50 234 LEU A N 1
ATOM 1797 C CA . LEU A 1 234 ? -2.880 11.442 -30.696 1.00 94.50 234 LEU A CA 1
ATOM 1798 C C . LEU A 1 234 ? -2.467 11.204 -32.153 1.00 94.50 234 LEU A C 1
ATOM 1800 O O . LEU A 1 234 ? -1.369 10.720 -32.413 1.00 94.50 234 LEU A O 1
ATOM 1804 N N . ARG A 1 235 ? -3.294 11.631 -33.118 1.00 94.69 235 ARG A N 1
ATOM 1805 C CA . ARG A 1 235 ? -2.965 11.546 -34.554 1.00 94.69 235 ARG A CA 1
ATOM 1806 C C . ARG A 1 235 ? -1.741 12.370 -34.938 1.00 94.69 235 ARG A C 1
ATOM 1808 O O . ARG A 1 235 ? -1.095 12.060 -35.937 1.00 94.69 235 ARG A O 1
ATOM 1815 N N . LYS A 1 236 ? -1.474 13.474 -34.239 1.00 94.88 236 LYS A N 1
ATOM 1816 C CA . LYS A 1 236 ? -0.274 14.283 -34.469 1.00 94.88 236 LYS A CA 1
ATOM 1817 C C . LYS A 1 236 ? 0.960 13.580 -33.902 1.00 94.88 236 LYS A C 1
ATOM 1819 O O . LYS A 1 236 ? 1.956 13.493 -34.607 1.00 94.88 236 LYS A O 1
ATOM 1824 N N . GLY A 1 237 ? 0.863 13.035 -32.688 1.00 90.69 237 GLY A N 1
ATOM 1825 C CA . GLY A 1 237 ? 1.935 12.263 -32.056 1.00 90.69 237 GLY A CA 1
ATOM 1826 C C . GLY A 1 237 ? 2.332 11.025 -32.862 1.00 90.69 237 GLY A C 1
ATOM 1827 O O . GLY A 1 237 ? 3.511 10.855 -33.150 1.00 90.69 237 GLY A O 1
ATOM 1828 N N . ASP A 1 238 ? 1.357 10.218 -33.299 1.00 90.88 238 ASP A N 1
ATOM 1829 C CA . ASP A 1 238 ? 1.606 9.036 -34.144 1.00 90.88 238 ASP A CA 1
ATOM 1830 C C . ASP A 1 238 ? 2.348 9.408 -35.436 1.00 90.88 238 ASP A C 1
ATOM 1832 O O . ASP A 1 238 ? 3.347 8.779 -35.777 1.00 90.88 238 ASP A O 1
ATOM 1836 N N . ARG A 1 239 ? 1.929 10.491 -36.107 1.00 91.94 239 ARG A N 1
ATOM 1837 C CA . ARG A 1 239 ? 2.631 11.006 -37.292 1.00 91.94 239 ARG A CA 1
ATOM 1838 C C . ARG A 1 239 ? 4.074 11.391 -36.982 1.00 91.94 239 ARG A C 1
ATOM 1840 O O . ARG A 1 239 ? 4.975 10.903 -37.647 1.00 91.94 239 ARG A O 1
ATOM 1847 N N . THR A 1 240 ? 4.308 12.186 -35.939 1.00 91.50 240 THR A N 1
ATOM 1848 C CA . THR A 1 240 ? 5.668 12.598 -35.556 1.00 91.50 240 THR A CA 1
ATOM 1849 C C . THR A 1 240 ? 6.572 11.408 -35.224 1.00 91.50 240 THR A C 1
ATOM 1851 O O . THR A 1 240 ? 7.737 11.403 -35.620 1.00 91.50 240 THR A O 1
ATOM 1854 N N . ILE A 1 241 ? 6.053 10.391 -34.528 1.00 85.31 241 ILE A N 1
ATOM 1855 C CA . ILE A 1 241 ? 6.814 9.175 -34.208 1.00 85.31 241 ILE A CA 1
ATOM 1856 C C . ILE A 1 241 ? 7.164 8.412 -35.490 1.00 85.31 241 ILE A C 1
ATOM 1858 O O . ILE A 1 241 ? 8.325 8.063 -35.685 1.00 85.31 241 ILE A O 1
ATOM 1862 N N . ARG A 1 242 ? 6.193 8.194 -36.387 1.00 84.06 242 ARG A N 1
ATOM 1863 C CA . ARG A 1 242 ? 6.431 7.506 -37.668 1.00 84.06 242 ARG A CA 1
ATOM 1864 C C . ARG A 1 242 ? 7.440 8.240 -38.540 1.00 84.06 242 ARG A C 1
ATOM 1866 O O . ARG A 1 242 ? 8.351 7.602 -39.057 1.00 84.06 242 ARG A O 1
ATOM 1873 N N . ASP A 1 243 ? 7.312 9.558 -38.652 1.00 85.94 243 ASP A N 1
ATOM 1874 C CA . ASP A 1 243 ? 8.231 10.383 -39.437 1.00 85.94 243 ASP A CA 1
ATOM 1875 C C . ASP A 1 243 ? 9.657 10.302 -38.872 1.00 85.94 243 ASP A C 1
ATOM 1877 O O . ASP A 1 243 ? 10.616 10.203 -39.628 1.00 85.94 243 ASP A O 1
ATOM 1881 N N . SER A 1 244 ? 9.808 10.263 -37.544 1.00 77.19 244 SER A N 1
ATOM 1882 C CA . SER A 1 244 ? 11.121 10.152 -36.891 1.00 77.19 244 SER A CA 1
ATOM 1883 C C . SER A 1 244 ? 11.780 8.786 -37.106 1.00 77.19 244 SER A C 1
ATOM 1885 O O . SER A 1 244 ? 13.003 8.704 -37.170 1.00 77.19 244 SER A O 1
ATOM 1887 N N . ILE A 1 245 ? 10.984 7.718 -37.227 1.00 75.31 245 ILE A N 1
ATOM 1888 C CA . ILE A 1 245 ? 11.477 6.360 -37.505 1.00 75.31 245 ILE A CA 1
ATOM 1889 C C . ILE A 1 245 ? 11.805 6.188 -38.994 1.00 75.31 245 ILE A C 1
ATOM 1891 O O . ILE A 1 245 ? 12.742 5.476 -39.320 1.00 75.31 245 ILE A O 1
ATOM 1895 N N . ALA A 1 246 ? 11.077 6.851 -39.897 1.00 64.81 246 ALA A N 1
ATOM 1896 C CA . ALA A 1 246 ? 11.321 6.775 -41.340 1.00 64.81 246 ALA A CA 1
ATOM 1897 C C . ALA A 1 246 ? 12.595 7.510 -41.805 1.00 64.81 246 ALA A C 1
ATOM 1899 O O . ALA A 1 246 ? 13.006 7.350 -42.953 1.00 64.81 246 ALA A O 1
ATOM 1900 N N . ILE A 1 247 ? 13.187 8.343 -40.943 1.00 55.00 247 ILE A N 1
ATOM 1901 C CA . ILE A 1 247 ? 14.420 9.103 -41.209 1.00 55.00 247 ILE A CA 1
ATOM 1902 C C . ILE A 1 247 ? 15.680 8.336 -40.738 1.00 55.00 247 ILE A C 1
ATOM 1904 O O . ILE A 1 247 ? 16.795 8.747 -41.063 1.00 55.00 247 ILE A O 1
ATOM 1908 N N . LEU A 1 248 ? 15.516 7.219 -40.015 1.00 46.28 248 LEU A N 1
ATOM 1909 C CA . LEU A 1 248 ? 16.585 6.295 -39.600 1.00 46.28 248 LEU A CA 1
ATOM 1910 C C . LEU A 1 248 ? 16.710 5.113 -40.571 1.00 46.28 248 LEU A C 1
ATOM 1912 O O . LEU A 1 248 ? 17.865 4.690 -40.800 1.00 46.28 248 LEU A O 1
#

Sequence (248 aa):
LYEAVGQGTTAQFENVTVPANLTATVEDRHEVRTWLWRVLLADGTRTLTTTGRWNEALAHIETHRGVGKRMLDGRQVAVLAALTTNDTSRAITILADTTPGEPWEQAVTACLTALCRRDTGQLTDVHVKDLVNTYLEEKAKPGMTIFAIRLGLTTLDVIGSAENPAARRIVDELHHQTMHTNDGYAAREILAHPLFAALATEQQQQDCRDLVRICALGSGDLPDKLRDQLTAALRKGDRTIRDSIAIL

Foldseek 3Di:
DLVLLVVLQWDDDPPDIDHSPVDPDPVVSVVVSVVVLVCQLVVVLVVCVVVVNLVVSLVSCVVSVNQDQAQDSNLLSQLVSCVVVVNLVSNVVSLVSHDDDPLLSVLSSLLSVLLSCVSVVNRDPVSLVVSLVSLVPDDQDVVCLVVSLVSLLSSLVSVVDLPNPSNLVSLVVLLVSCVVVLDLVSLVVLLPRPSSVVRPDPVSNVVSVVSVVVVCPPVPDDPPVVVVVVVVVVVVVVVVVVVVVVVD

Secondary structure (DSSP, 8-state):
-HHHHHHT--EEETTEEE-TT-SSSHHHHHHHHHHHHHHHHHHHHHHHHHTT-HHHHHHHHHHTT---SSSSHHHHHHHHHHHHTT-HHHHHHHHHTPPP-SHHHHHHHHHHHHHHHHHTT---HHHHHHHHHHHHH--PPTT-HHHHHHHHHHHHHHH--TTSHHHHHHHHHHHHHHHHHT-HHHHHHHHT-HHHHHHS-HHHHHHHHHHHHHTTTT-----HHHHHHHHHHHHHHHHHHHHHHHT-

Radius of gyration: 22.81 Å; chains: 1; bounding box: 51×39×64 Å